Protein AF-A0A557QSI9-F1 (afdb_monomer_lite)

pLDDT: mean 81.04, std 20.56, range [24.12, 96.81]

Structure (mmCIF, N/CA/C/O backbone):
data_AF-A0A557QSI9-F1
#
_entry.id   AF-A0A557QSI9-F1
#
loop_
_atom_site.group_PDB
_atom_site.id
_atom_site.type_symbol
_atom_site.label_atom_id
_atom_site.label_alt_id
_atom_site.label_comp_id
_atom_site.label_asym_id
_atom_site.label_entity_id
_atom_site.label_seq_id
_atom_site.pdbx_PDB_ins_code
_atom_site.Cartn_x
_atom_site.Cartn_y
_atom_site.Cartn_z
_atom_site.occupancy
_atom_site.B_iso_or_equiv
_atom_site.auth_seq_id
_atom_site.auth_comp_id
_atom_site.auth_asym_id
_atom_site.auth_atom_id
_atom_site.pdbx_PDB_model_num
ATOM 1 N N . MET A 1 1 ? -3.338 46.084 11.177 1.00 36.44 1 MET A N 1
ATOM 2 C CA . MET A 1 1 ? -3.168 46.085 9.707 1.00 36.44 1 MET A CA 1
ATOM 3 C C . MET A 1 1 ? -3.518 44.687 9.227 1.00 36.44 1 MET A C 1
ATOM 5 O O . MET A 1 1 ? -2.766 43.772 9.514 1.00 36.44 1 MET A O 1
ATOM 9 N N . GLN A 1 2 ? -4.805 44.460 8.944 1.00 30.22 2 GLN A N 1
ATOM 10 C CA . GLN A 1 2 ? -5.404 44.466 7.590 1.00 30.22 2 GLN A CA 1
ATOM 11 C C . GLN A 1 2 ? -4.992 43.208 6.806 1.00 30.22 2 GLN A C 1
ATOM 13 O O . GLN A 1 2 ? -3.865 43.128 6.341 1.00 30.22 2 GLN A O 1
ATOM 18 N N . THR A 1 3 ? -5.745 42.108 6.922 1.00 26.72 3 THR A N 1
ATOM 19 C CA . THR A 1 3 ? -6.933 41.727 6.116 1.00 26.72 3 THR A CA 1
ATOM 20 C C . THR A 1 3 ? -6.593 41.476 4.649 1.00 26.72 3 THR A C 1
ATOM 22 O O . THR A 1 3 ? -6.481 42.445 3.913 1.00 26.72 3 THR A O 1
ATOM 25 N N . ILE A 1 4 ? -6.559 40.202 4.231 1.00 31.47 4 ILE A N 1
ATOM 26 C CA . ILE A 1 4 ? -7.228 39.717 3.008 1.00 31.47 4 ILE A CA 1
ATOM 27 C C . ILE A 1 4 ? -7.791 38.319 3.313 1.00 31.47 4 ILE A C 1
ATOM 29 O O . ILE A 1 4 ? -7.055 37.380 3.604 1.00 31.47 4 ILE A O 1
ATOM 33 N N . HIS A 1 5 ? -9.120 38.243 3.301 1.00 26.80 5 HIS A N 1
ATOM 34 C CA . HIS A 1 5 ? -9.944 37.040 3.321 1.00 26.80 5 HIS A CA 1
ATOM 35 C C . HIS A 1 5 ? -10.156 36.517 1.889 1.00 26.80 5 HIS A C 1
ATOM 37 O O . HIS A 1 5 ? -10.132 37.300 0.945 1.00 26.80 5 HIS A O 1
ATOM 43 N N . SER A 1 6 ? -10.482 35.219 1.807 1.00 26.00 6 SER A N 1
ATOM 44 C CA . SER A 1 6 ? -11.451 34.591 0.888 1.00 26.00 6 SER A CA 1
ATOM 45 C C . SER A 1 6 ? -11.249 34.717 -0.628 1.00 26.00 6 SER A C 1
ATOM 47 O O . SER A 1 6 ? -11.457 35.782 -1.193 1.00 26.00 6 SER A O 1
ATOM 49 N N . HIS A 1 7 ? -11.051 33.578 -1.300 1.00 25.89 7 HIS A N 1
ATOM 50 C CA . HIS A 1 7 ? -12.108 32.994 -2.139 1.00 25.89 7 HIS A CA 1
ATOM 51 C C . HIS A 1 7 ? -11.836 31.505 -2.419 1.00 25.89 7 HIS A C 1
ATOM 53 O O . HIS A 1 7 ? -10.771 31.124 -2.898 1.00 25.89 7 HIS A O 1
ATOM 59 N N . LEU A 1 8 ? -12.826 30.697 -2.043 1.00 24.12 8 LEU A N 1
ATOM 60 C CA . LEU A 1 8 ? -13.073 29.313 -2.433 1.00 24.12 8 LEU A CA 1
ATOM 61 C C . LEU A 1 8 ? -13.586 29.242 -3.885 1.00 24.12 8 LEU A C 1
ATOM 63 O O . LEU A 1 8 ? -14.032 30.249 -4.433 1.00 24.12 8 LEU A O 1
ATOM 67 N N . ASP A 1 9 ? -13.613 28.011 -4.396 1.00 28.69 9 ASP A N 1
ATOM 68 C CA . ASP A 1 9 ? -14.510 27.492 -5.437 1.00 28.69 9 ASP A CA 1
ATOM 69 C C . ASP A 1 9 ? -14.268 27.876 -6.899 1.00 28.69 9 ASP A C 1
ATOM 71 O O . ASP A 1 9 ? -14.715 28.907 -7.388 1.00 28.69 9 ASP A O 1
ATOM 75 N N . ALA A 1 10 ? -13.664 26.937 -7.633 1.00 26.92 10 ALA A N 1
ATOM 76 C CA . ALA A 1 10 ? -14.260 26.335 -8.832 1.00 26.92 10 ALA A CA 1
ATOM 77 C C . ALA A 1 10 ? -13.244 25.378 -9.465 1.00 26.92 10 ALA A C 1
ATOM 79 O O . ALA A 1 10 ? -12.251 25.846 -10.016 1.00 26.92 10 ALA A O 1
ATOM 80 N N . SER A 1 11 ? -13.488 24.062 -9.385 1.00 28.88 11 SER A N 1
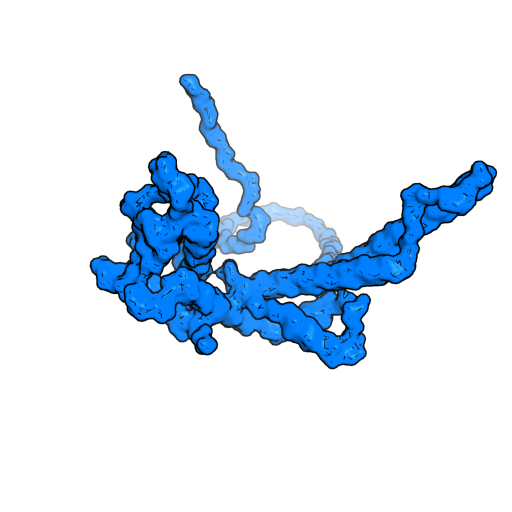ATOM 81 C CA . SER A 1 11 ? -13.176 23.040 -10.416 1.00 28.88 11 SER A CA 1
ATOM 82 C C . SER A 1 11 ? -13.125 21.634 -9.802 1.00 28.88 11 SER A C 1
ATOM 84 O O . SER A 1 11 ? -12.074 21.005 -9.783 1.00 28.88 11 SER A O 1
ATOM 86 N N . PHE A 1 12 ? -14.242 21.124 -9.275 1.00 28.33 12 PHE A N 1
ATOM 87 C CA . PHE A 1 12 ? -14.359 19.685 -8.969 1.00 28.33 12 PHE A CA 1
ATOM 88 C C . PHE A 1 12 ? -15.802 19.150 -9.063 1.00 28.33 12 PHE A C 1
ATOM 90 O O . PHE A 1 12 ? -16.142 18.132 -8.475 1.00 28.33 12 PHE A O 1
ATOM 97 N N . ALA A 1 13 ? -16.657 19.832 -9.836 1.00 29.73 13 ALA A N 1
ATOM 98 C CA . ALA A 1 13 ? -18.067 19.488 -10.046 1.00 29.73 13 ALA A CA 1
ATOM 99 C C . ALA A 1 13 ? -18.390 19.270 -11.538 1.00 29.73 13 ALA A C 1
ATOM 101 O O . ALA A 1 13 ? -19.388 19.769 -12.046 1.00 29.73 13 ALA A O 1
ATOM 102 N N . ALA A 1 14 ? -17.515 18.564 -12.263 1.00 32.38 14 ALA A N 1
ATOM 103 C CA . ALA A 1 14 ? -17.668 18.342 -13.705 1.00 32.38 14 ALA A CA 1
ATOM 104 C C . ALA A 1 14 ? -17.547 16.872 -14.147 1.00 32.38 14 ALA A C 1
ATOM 106 O O . ALA A 1 14 ? -17.305 16.632 -15.325 1.00 32.38 14 ALA A O 1
ATOM 107 N N . LEU A 1 15 ? -17.700 15.883 -13.254 1.00 28.98 15 LEU A N 1
ATOM 108 C CA . LEU A 1 15 ? -17.442 14.484 -13.641 1.00 28.98 15 LEU A CA 1
ATOM 109 C C . LEU A 1 15 ? -18.495 13.432 -13.288 1.00 28.98 15 LEU A C 1
ATOM 111 O O . LEU A 1 15 ? -18.388 12.336 -13.820 1.00 28.98 15 LEU A O 1
ATOM 115 N N . PHE A 1 16 ? -19.554 13.732 -12.529 1.00 29.72 16 PHE A N 1
ATOM 116 C CA . PHE A 1 16 ? -20.619 12.743 -12.296 1.00 29.72 16 PHE A CA 1
ATOM 117 C C . PHE A 1 16 ? -21.998 13.400 -12.267 1.00 29.72 16 PHE A C 1
ATOM 119 O O . PHE A 1 16 ? -22.483 13.846 -11.231 1.00 29.72 16 PHE A O 1
ATOM 126 N N . GLY A 1 17 ? -22.615 13.484 -13.446 1.00 28.52 17 GLY A N 1
ATOM 127 C CA . GLY A 1 17 ? -24.017 13.847 -13.598 1.00 28.52 17 GLY A CA 1
ATOM 128 C C . GLY A 1 17 ? -24.912 12.630 -13.388 1.00 28.52 17 GLY A C 1
ATOM 129 O O . GLY A 1 17 ? -24.881 11.697 -14.187 1.00 28.52 1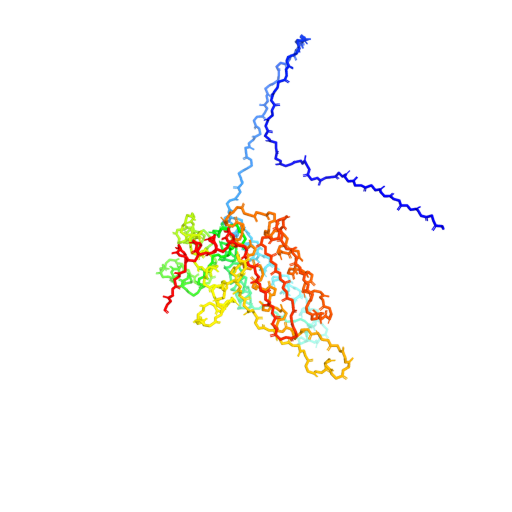7 GLY A O 1
ATOM 130 N N . VAL A 1 18 ? -25.743 12.674 -12.349 1.00 28.66 18 VAL A N 1
ATOM 131 C CA . VAL A 1 18 ? -26.990 11.904 -12.269 1.00 28.66 18 VAL A CA 1
ATOM 132 C C . VAL A 1 18 ? -28.124 12.880 -11.950 1.00 28.66 18 VAL A C 1
ATOM 134 O O . VAL A 1 18 ? -27.953 13.837 -11.200 1.00 28.66 18 VAL A O 1
ATOM 137 N N . GLN A 1 19 ? -29.235 12.662 -12.646 1.00 29.80 19 GLN A N 1
ATOM 138 C CA . GLN A 1 19 ? -30.378 13.545 -12.864 1.00 29.80 19 GLN A CA 1
ATOM 139 C C . GLN A 1 19 ? -31.231 13.818 -11.621 1.00 29.80 19 GLN A C 1
ATOM 141 O O . GLN A 1 19 ? -31.516 12.898 -10.863 1.00 29.80 19 GLN A O 1
ATOM 146 N N . GLU A 1 20 ? -31.837 15.008 -11.584 1.00 27.77 20 GLU A N 1
ATOM 147 C CA . GLU A 1 20 ? -33.222 15.183 -11.130 1.00 27.77 20 GLU A CA 1
ATOM 148 C C . GLU A 1 20 ? -33.985 16.105 -12.109 1.00 27.77 20 GLU A C 1
ATOM 150 O O . GLU A 1 20 ? -33.576 17.228 -12.393 1.00 27.77 20 GLU A O 1
ATOM 155 N N . THR A 1 21 ? -35.096 15.610 -12.663 1.00 32.44 21 THR A N 1
ATOM 156 C CA . THR A 1 21 ? -36.226 16.404 -13.212 1.00 32.44 21 THR A CA 1
ATOM 157 C C . THR A 1 21 ? -37.139 16.852 -12.057 1.00 32.44 21 THR A C 1
ATOM 159 O O . THR A 1 21 ? -37.139 16.117 -11.068 1.00 32.44 21 THR A O 1
ATOM 162 N N . PRO A 1 22 ? -37.991 17.913 -12.129 1.00 37.91 22 PRO A N 1
ATOM 163 C CA . PRO A 1 22 ? -38.787 18.402 -13.282 1.00 37.91 22 PRO A CA 1
ATOM 164 C C . PRO A 1 22 ? -38.796 19.957 -13.433 1.00 37.91 22 PRO A C 1
ATOM 166 O O . PRO A 1 22 ? -38.318 20.682 -12.571 1.00 37.91 22 PRO A O 1
ATOM 169 N N . THR A 1 23 ? -39.279 20.602 -14.504 1.00 29.39 23 THR A N 1
ATOM 170 C CA . THR A 1 23 ? -40.699 20.873 -14.833 1.00 29.39 23 THR A CA 1
ATOM 171 C C . THR A 1 23 ? -40.771 21.658 -16.162 1.00 29.39 23 THR A C 1
ATOM 173 O O . THR A 1 23 ? -39.854 22.402 -16.497 1.00 29.39 23 THR A O 1
ATOM 176 N N . ALA A 1 24 ? -41.867 21.480 -16.902 1.00 31.91 24 ALA A N 1
ATOM 177 C CA . ALA A 1 24 ? -42.162 21.991 -18.243 1.00 31.91 24 ALA A CA 1
ATOM 178 C C . ALA A 1 24 ? -42.304 23.521 -18.384 1.00 31.91 24 ALA A C 1
ATOM 180 O O . ALA A 1 24 ? -42.878 24.132 -17.489 1.00 31.91 24 ALA A O 1
ATOM 181 N N . VAL A 1 25 ? -41.942 24.068 -19.563 1.00 32.59 25 VAL A N 1
ATOM 182 C CA . VAL A 1 25 ? -42.720 25.073 -20.335 1.00 32.59 25 VAL A CA 1
ATOM 183 C C . VAL A 1 25 ? -42.379 24.966 -21.840 1.00 32.59 25 VAL A C 1
ATOM 185 O O . VAL A 1 25 ? -41.212 24.864 -22.209 1.00 32.59 25 VAL A O 1
ATOM 188 N N . ASP A 1 26 ? -43.417 24.992 -22.681 1.00 31.33 26 ASP A N 1
ATOM 189 C CA . ASP A 1 26 ? -43.425 25.046 -24.154 1.00 31.33 26 ASP A CA 1
ATOM 190 C C . ASP A 1 26 ? -42.679 26.245 -24.779 1.00 31.33 26 ASP A C 1
ATOM 192 O O . ASP A 1 26 ? -42.749 27.352 -24.247 1.00 31.33 26 ASP A O 1
ATOM 196 N N . ALA A 1 27 ? -42.098 26.058 -25.980 1.00 31.33 27 ALA A N 1
ATOM 197 C CA . ALA A 1 27 ? -42.507 26.752 -27.223 1.00 31.33 27 ALA A CA 1
ATOM 198 C C . ALA A 1 27 ? -41.510 26.561 -28.400 1.00 31.33 27 ALA A C 1
ATOM 200 O O . ALA A 1 27 ? -40.364 26.988 -28.341 1.00 31.33 27 ALA A O 1
ATOM 201 N N . TYR A 1 28 ? -42.015 25.952 -29.483 1.00 30.88 28 TYR A N 1
ATOM 202 C CA . TYR A 1 28 ? -41.795 26.212 -30.922 1.00 30.88 28 TYR A CA 1
ATOM 203 C C . TYR A 1 28 ? -40.478 26.855 -31.435 1.00 30.88 28 TYR A C 1
ATOM 205 O O . TYR A 1 28 ? -40.247 28.037 -31.207 1.00 30.88 28 TYR A O 1
ATOM 213 N N . LEU A 1 29 ? -39.757 26.155 -32.336 1.00 32.59 29 LEU A N 1
ATOM 214 C CA . LEU A 1 29 ? -39.640 26.477 -33.784 1.00 32.59 29 LEU A CA 1
ATOM 215 C C . LEU A 1 29 ? -38.588 25.608 -34.526 1.00 32.59 29 LEU A C 1
ATOM 217 O O . LEU A 1 29 ? -37.398 25.642 -34.243 1.00 32.59 29 LEU A O 1
ATOM 221 N N . VAL A 1 30 ? -39.102 24.857 -35.502 1.00 39.03 30 VAL A N 1
ATOM 222 C CA . VAL A 1 30 ? -38.562 24.362 -36.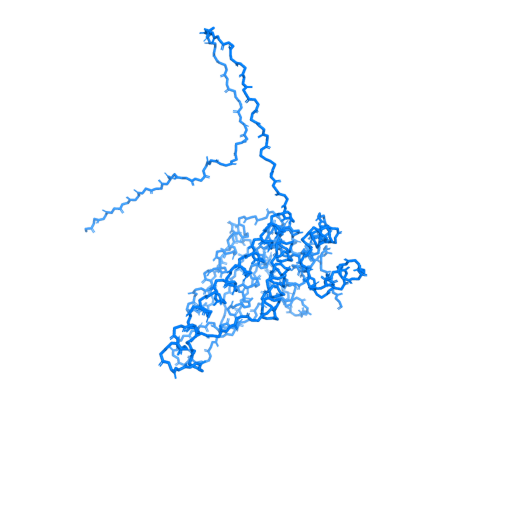789 1.00 39.03 30 VAL A CA 1
ATOM 223 C C . VAL A 1 30 ? -37.208 24.941 -37.271 1.00 39.03 30 VAL A C 1
ATOM 225 O O . VAL A 1 30 ? -37.121 26.146 -37.486 1.00 39.03 30 VAL A O 1
ATOM 228 N N . HIS A 1 31 ? -36.207 24.087 -37.556 1.00 33.09 31 HIS A N 1
ATOM 229 C CA . HIS A 1 31 ? -35.674 23.803 -38.912 1.00 33.09 31 HIS A CA 1
ATOM 230 C C . HIS A 1 31 ? -34.354 22.997 -38.923 1.00 33.09 31 HIS A C 1
ATOM 232 O O . HIS A 1 31 ? -33.464 23.208 -38.106 1.00 33.09 31 HIS A O 1
ATOM 238 N N . ASP A 1 32 ? -34.266 22.161 -39.961 1.00 33.94 32 ASP A N 1
ATOM 239 C CA . ASP A 1 32 ? -33.094 21.591 -40.641 1.00 33.94 32 ASP A CA 1
ATOM 240 C C . ASP A 1 32 ? -32.405 20.332 -40.087 1.00 33.94 32 ASP A C 1
ATOM 242 O O . ASP A 1 32 ? -31.446 20.362 -39.315 1.00 33.94 32 ASP A O 1
ATOM 246 N N . ASP A 1 33 ? -32.859 19.207 -40.655 1.00 42.94 33 ASP A N 1
ATOM 247 C CA . ASP A 1 33 ? -32.136 17.949 -40.820 1.00 42.94 33 ASP A CA 1
ATOM 248 C C . ASP A 1 33 ? -30.721 18.175 -41.379 1.00 42.94 33 ASP A C 1
ATOM 250 O O . ASP A 1 33 ? -30.523 18.520 -42.549 1.00 42.94 33 ASP A O 1
ATOM 254 N N . LYS A 1 34 ? -29.716 17.856 -40.563 1.00 40.31 34 LYS A N 1
ATOM 255 C CA . LYS A 1 34 ? -28.422 17.371 -41.047 1.00 40.31 34 LYS A CA 1
ATOM 256 C C . LYS A 1 34 ? -28.140 16.022 -40.392 1.00 40.31 34 LYS A C 1
ATOM 258 O O . LYS A 1 34 ? -28.295 15.911 -39.175 1.00 40.31 34 LYS A O 1
ATOM 263 N N . PRO A 1 35 ? -27.716 15.002 -41.156 1.00 39.38 35 PRO A N 1
ATOM 264 C CA . PRO A 1 35 ? -27.343 13.727 -40.572 1.00 39.38 35 PRO A CA 1
ATOM 265 C C . PRO A 1 35 ? -26.102 13.936 -39.704 1.00 39.38 35 PRO A C 1
ATOM 267 O O . PRO A 1 35 ? -25.074 14.429 -40.167 1.00 39.38 35 PRO A O 1
ATOM 270 N N . ILE A 1 36 ? -26.236 13.589 -38.427 1.00 40.12 36 ILE A N 1
ATOM 271 C CA . ILE A 1 36 ? -25.142 13.535 -37.465 1.00 40.12 36 ILE A CA 1
ATOM 272 C C . ILE A 1 36 ? -24.188 12.442 -37.950 1.00 40.12 36 ILE A C 1
ATOM 274 O O . ILE A 1 36 ? -24.556 11.268 -37.996 1.00 40.12 36 ILE A O 1
ATOM 278 N N . GLU A 1 37 ? -22.974 12.836 -38.339 1.00 39.91 37 GLU A N 1
ATOM 279 C CA . GLU A 1 37 ? -21.861 11.911 -38.521 1.00 39.91 37 GLU A CA 1
ATOM 280 C C . GLU A 1 37 ? -21.684 11.129 -37.218 1.00 39.91 37 GLU A C 1
ATOM 282 O O . GLU A 1 37 ? -21.383 11.684 -36.160 1.00 39.91 37 GLU A O 1
ATOM 287 N N . THR A 1 38 ? -21.920 9.823 -37.294 1.00 41.00 38 THR A N 1
ATOM 288 C CA . THR A 1 38 ? -21.592 8.871 -36.241 1.00 41.00 38 THR A CA 1
ATOM 289 C C . THR A 1 38 ? -20.099 8.960 -35.956 1.00 41.00 38 THR A C 1
ATOM 291 O O . THR A 1 38 ? -19.281 8.430 -36.707 1.00 41.00 38 THR A O 1
ATOM 294 N N . VAL A 1 39 ? -19.752 9.643 -34.866 1.00 41.84 39 VAL A N 1
ATOM 295 C CA . VAL A 1 39 ? -18.435 9.574 -34.241 1.00 41.84 39 VAL A CA 1
ATOM 296 C C . VAL A 1 39 ? -18.210 8.115 -33.857 1.00 41.84 39 VAL A C 1
ATOM 298 O O . VAL A 1 39 ? -18.889 7.584 -32.978 1.00 41.84 39 VAL A O 1
ATOM 301 N N . SER A 1 40 ? -17.297 7.447 -34.562 1.00 40.03 40 SER A N 1
ATOM 302 C CA . SER A 1 40 ? -16.827 6.111 -34.204 1.00 40.03 40 SER A CA 1
ATOM 303 C C . SER A 1 40 ? -16.402 6.107 -32.732 1.00 40.03 40 SER A C 1
ATOM 305 O O . SER A 1 40 ? -15.637 6.992 -32.339 1.00 40.03 40 SER A O 1
ATOM 307 N N . PRO A 1 41 ? -16.856 5.147 -31.907 1.00 44.00 41 PRO A N 1
ATOM 308 C CA . PRO A 1 41 ? -16.405 5.061 -30.529 1.00 44.00 41 PRO A CA 1
ATOM 309 C C . PRO A 1 41 ? -14.894 4.835 -30.549 1.00 44.00 41 PRO A C 1
ATOM 311 O O . PRO A 1 41 ? -14.406 3.873 -31.146 1.00 44.00 41 PRO A O 1
ATOM 314 N N . SER A 1 42 ? -14.142 5.746 -29.932 1.00 47.09 42 SER A N 1
ATOM 315 C CA . SER A 1 42 ? -12.739 5.506 -29.619 1.00 47.09 42 SER A CA 1
ATOM 316 C C . SER A 1 42 ? -12.687 4.234 -28.781 1.00 47.09 42 SER A C 1
ATOM 318 O O . SER A 1 42 ? -13.167 4.230 -27.649 1.00 47.09 42 SER A O 1
ATOM 320 N N . VAL A 1 43 ? -12.186 3.140 -29.355 1.00 62.19 43 VAL A N 1
ATOM 321 C CA . VAL A 1 43 ? -12.034 1.872 -28.641 1.00 62.19 43 VAL A CA 1
ATOM 322 C C . VAL A 1 43 ? -11.086 2.135 -27.476 1.00 62.19 43 VAL A C 1
ATOM 324 O O . VAL A 1 43 ? -9.892 2.360 -27.680 1.00 62.19 43 VAL A O 1
ATOM 327 N N . GLU A 1 44 ? -11.620 2.184 -26.258 1.00 76.81 44 GLU A N 1
ATOM 328 C CA . GLU A 1 44 ? -10.790 2.294 -25.069 1.00 76.81 44 GLU A CA 1
ATOM 329 C C . GLU A 1 44 ? -9.952 1.022 -24.960 1.00 76.81 44 GLU A C 1
ATOM 331 O O . GLU A 1 44 ? -10.481 -0.077 -24.803 1.00 76.81 44 GLU A O 1
ATOM 336 N N . LEU A 1 45 ? -8.631 1.170 -25.077 1.00 82.75 45 LEU A N 1
ATOM 337 C CA . LEU A 1 45 ? -7.706 0.053 -24.913 1.00 82.75 45 LEU A CA 1
ATOM 338 C C . LEU A 1 45 ? -7.859 -0.546 -23.513 1.00 82.75 45 LEU A C 1
ATOM 340 O O . LEU A 1 45 ? -7.888 0.205 -22.526 1.00 82.75 45 LEU A O 1
ATOM 344 N N . THR A 1 46 ? -7.878 -1.877 -23.436 1.00 90.94 46 THR A N 1
ATOM 345 C CA . THR A 1 46 ? -7.843 -2.619 -22.167 1.00 90.94 46 THR A CA 1
ATOM 346 C C . THR A 1 46 ? -6.531 -2.357 -21.421 1.00 90.94 46 THR A C 1
ATOM 348 O O . THR A 1 46 ? -5.551 -1.878 -21.999 1.00 90.94 46 THR A O 1
ATOM 351 N N . VAL A 1 47 ? -6.486 -2.661 -20.118 1.00 90.19 47 VAL A N 1
ATOM 352 C CA . VAL A 1 47 ? -5.262 -2.510 -19.306 1.00 90.19 47 VAL A CA 1
ATOM 353 C C . VAL A 1 47 ? -4.099 -3.273 -19.940 1.00 90.19 47 VAL A C 1
ATOM 355 O O . VAL A 1 47 ? -3.038 -2.692 -20.168 1.00 90.19 47 VAL A O 1
ATOM 358 N N . ALA A 1 48 ? -4.324 -4.535 -20.303 1.00 90.94 48 ALA A N 1
ATOM 359 C CA . ALA A 1 48 ? -3.314 -5.373 -20.929 1.00 90.94 48 ALA A CA 1
ATOM 360 C C . ALA A 1 48 ? -2.816 -4.798 -22.268 1.00 90.94 48 ALA A C 1
ATOM 362 O O . ALA A 1 48 ? -1.611 -4.649 -22.454 1.00 90.94 48 ALA A O 1
ATOM 363 N N . GLN A 1 49 ? -3.716 -4.319 -23.135 1.00 92.56 49 GLN A N 1
ATOM 364 C CA . GLN A 1 49 ? -3.342 -3.676 -24.403 1.00 92.56 49 GLN A CA 1
ATOM 365 C C . GLN A 1 49 ? -2.504 -2.403 -24.212 1.00 92.56 49 GLN A C 1
ATOM 367 O O . GLN A 1 49 ? -1.598 -2.122 -25.000 1.00 92.56 49 GLN A O 1
ATOM 372 N N . ARG A 1 50 ? -2.785 -1.614 -23.167 1.00 93.38 50 ARG A N 1
ATOM 373 C CA . ARG A 1 50 ? -1.988 -0.420 -22.836 1.00 93.38 50 ARG A CA 1
ATOM 374 C C . ARG A 1 50 ? -0.578 -0.803 -22.393 1.00 93.38 50 ARG A C 1
ATOM 376 O O . ARG A 1 50 ? 0.378 -0.171 -22.838 1.00 93.38 50 ARG A O 1
ATOM 383 N N . PHE A 1 51 ? -0.451 -1.827 -21.550 1.00 94.06 51 PHE A N 1
ATOM 384 C CA . PHE A 1 51 ? 0.841 -2.334 -21.087 1.00 94.06 51 PHE A CA 1
ATOM 385 C C . PHE A 1 51 ? 1.647 -2.979 -22.216 1.00 94.06 51 PHE A C 1
ATOM 387 O O . PHE A 1 51 ? 2.836 -2.703 -22.337 1.00 94.06 51 PHE A O 1
ATOM 394 N N . GLU A 1 52 ? 0.998 -3.746 -23.089 1.00 93.19 52 GLU A N 1
ATOM 395 C CA . GLU A 1 52 ? 1.617 -4.337 -24.277 1.00 93.19 52 GLU A CA 1
ATOM 396 C C . GLU A 1 52 ? 2.144 -3.247 -25.223 1.00 93.19 52 GLU A C 1
ATOM 398 O O . GLU A 1 52 ? 3.302 -3.267 -25.637 1.00 93.19 52 GLU A O 1
ATOM 403 N N . SER A 1 53 ? 1.339 -2.211 -25.489 1.00 93.38 53 SER A N 1
ATOM 404 C CA . SER A 1 53 ? 1.776 -1.066 -26.297 1.00 93.38 53 SER A CA 1
ATOM 405 C C . SER A 1 53 ? 2.949 -0.314 -25.659 1.00 93.38 53 SER A C 1
ATOM 407 O O . SER A 1 53 ? 3.863 0.122 -26.364 1.00 93.38 53 SER A O 1
ATOM 409 N N . LEU A 1 54 ? 2.942 -0.145 -24.334 1.00 94.44 54 LEU A N 1
ATOM 410 C CA . LEU A 1 54 ? 4.018 0.532 -23.613 1.00 94.44 54 LEU A CA 1
ATOM 411 C C . LEU A 1 54 ? 5.318 -0.284 -23.631 1.00 94.44 54 LEU A C 1
ATOM 413 O O . LEU A 1 54 ? 6.385 0.286 -23.855 1.00 94.44 54 LEU A O 1
ATOM 417 N N . TRP A 1 55 ? 5.222 -1.602 -23.455 1.00 94.06 55 TRP A N 1
ATOM 418 C CA . TRP A 1 55 ? 6.330 -2.542 -23.600 1.00 94.06 55 TRP A CA 1
ATOM 419 C C . TRP A 1 55 ? 6.962 -2.448 -24.993 1.00 94.06 55 TRP A C 1
ATOM 421 O O . TRP A 1 55 ? 8.156 -2.172 -25.101 1.00 94.06 55 TRP A O 1
ATOM 431 N N . GLN A 1 56 ? 6.157 -2.548 -26.055 1.00 94.69 56 GLN A N 1
ATOM 432 C CA . GLN A 1 56 ? 6.633 -2.465 -27.442 1.00 94.69 56 GLN A CA 1
ATOM 433 C C . GLN A 1 56 ? 7.325 -1.131 -27.748 1.00 94.69 56 GLN A C 1
ATOM 435 O O . GLN A 1 56 ? 8.396 -1.110 -28.358 1.00 94.69 56 GLN A O 1
ATOM 440 N N . LYS A 1 57 ? 6.756 -0.010 -27.284 1.00 95.69 57 LYS A N 1
ATOM 441 C CA . LYS A 1 57 ? 7.385 1.317 -27.405 1.00 95.69 57 LYS A CA 1
ATOM 442 C C . LYS A 1 57 ? 8.713 1.392 -26.655 1.00 95.69 57 LYS A C 1
ATOM 444 O O . LYS A 1 57 ? 9.657 1.993 -27.158 1.00 95.69 57 LYS A O 1
ATOM 449 N N . GLY A 1 58 ? 8.792 0.787 -25.471 1.00 95.31 58 GLY A N 1
ATOM 450 C CA . GLY A 1 58 ? 10.024 0.721 -24.691 1.00 95.31 58 GLY A CA 1
ATOM 451 C C . GLY A 1 58 ? 11.111 -0.106 -25.380 1.00 95.31 58 GLY A C 1
ATOM 452 O O . GLY A 1 58 ? 12.245 0.356 -25.472 1.00 95.31 58 GLY A O 1
ATOM 453 N N . CYS A 1 59 ? 10.769 -1.271 -25.940 1.00 95.00 59 CYS A N 1
ATOM 454 C CA . CYS A 1 59 ? 11.704 -2.074 -26.735 1.00 95.00 59 CYS A CA 1
ATOM 455 C C . CYS A 1 59 ? 12.241 -1.300 -27.940 1.00 95.00 59 CYS A C 1
ATOM 457 O O . CYS A 1 59 ? 13.451 -1.283 -28.155 1.00 95.00 59 CYS A O 1
ATOM 459 N N . LEU A 1 60 ? 11.357 -0.617 -28.678 1.00 96.62 60 LEU A N 1
ATOM 460 C CA . LEU A 1 60 ? 11.754 0.210 -29.815 1.00 96.62 60 LEU A CA 1
ATOM 461 C C . LEU A 1 60 ? 12.713 1.328 -29.386 1.00 96.62 60 LEU A C 1
ATOM 463 O O . LEU A 1 60 ? 13.746 1.517 -30.016 1.00 96.62 60 LEU A O 1
ATOM 467 N N . ALA A 1 61 ? 12.419 2.021 -28.282 1.00 96.75 61 ALA A N 1
ATOM 468 C CA . ALA A 1 61 ? 13.281 3.083 -27.768 1.00 96.75 61 ALA A CA 1
ATOM 469 C C . ALA A 1 61 ? 14.673 2.570 -27.352 1.00 96.75 61 ALA A C 1
ATOM 471 O O . ALA A 1 61 ? 15.671 3.255 -27.581 1.00 96.75 61 ALA A O 1
ATOM 472 N N . ILE A 1 62 ? 14.757 1.368 -26.768 1.00 95.81 62 ILE A N 1
ATOM 473 C CA . ILE A 1 62 ? 16.033 0.714 -26.429 1.00 95.81 62 ILE A CA 1
ATOM 474 C C . ILE A 1 62 ? 16.834 0.420 -27.705 1.00 95.81 62 ILE A C 1
ATOM 476 O O . ILE A 1 62 ? 18.020 0.752 -27.780 1.00 95.81 62 ILE A O 1
ATOM 480 N N . ASP A 1 63 ? 16.187 -0.156 -28.720 1.00 95.62 63 ASP A N 1
ATOM 481 C CA . ASP A 1 63 ? 16.831 -0.497 -29.991 1.00 95.62 63 ASP A CA 1
ATOM 482 C C . ASP A 1 63 ? 17.304 0.759 -30.748 1.00 95.62 63 ASP A C 1
ATOM 484 O O . ASP A 1 63 ? 18.439 0.811 -31.228 1.00 95.62 63 ASP A O 1
ATOM 488 N N . GLU A 1 64 ? 16.481 1.809 -30.797 1.00 96.19 64 GLU A N 1
ATOM 489 C CA . GLU A 1 64 ? 16.821 3.093 -31.421 1.00 96.19 64 GLU A CA 1
ATOM 490 C C . GLU A 1 64 ? 17.979 3.798 -30.701 1.00 96.19 64 GLU A C 1
ATOM 492 O O . GLU A 1 64 ? 18.902 4.298 -31.350 1.00 96.19 64 GLU A O 1
ATOM 497 N N . ALA A 1 65 ? 17.987 3.799 -29.364 1.00 94.12 65 ALA A N 1
ATOM 498 C CA . ALA A 1 65 ? 19.074 4.382 -28.581 1.00 94.12 65 ALA A CA 1
ATOM 499 C C . ALA A 1 65 ? 20.402 3.639 -28.801 1.00 94.12 65 ALA A C 1
ATOM 501 O O . ALA A 1 65 ? 21.458 4.268 -28.946 1.00 94.12 65 ALA A O 1
ATOM 502 N N . ALA A 1 66 ? 20.361 2.306 -28.871 1.00 94.81 66 ALA A N 1
ATOM 503 C CA . ALA A 1 66 ? 21.531 1.490 -29.171 1.00 94.81 66 ALA A CA 1
ATOM 504 C C . ALA A 1 66 ? 22.049 1.735 -30.596 1.00 94.81 66 ALA A C 1
ATOM 506 O O . ALA A 1 66 ? 23.257 1.900 -30.791 1.00 94.81 66 ALA A O 1
ATOM 507 N N . ALA A 1 67 ? 21.149 1.823 -31.580 1.00 94.44 67 ALA A N 1
ATOM 508 C CA . ALA A 1 67 ? 21.492 2.137 -32.963 1.00 94.44 67 ALA A CA 1
ATOM 509 C C . ALA A 1 67 ? 22.144 3.522 -33.086 1.00 94.44 67 ALA A C 1
ATOM 511 O O . ALA A 1 67 ? 23.227 3.634 -33.662 1.00 94.44 67 ALA A O 1
ATOM 512 N N . ALA A 1 68 ? 21.556 4.555 -32.475 1.00 93.94 68 ALA A N 1
ATOM 513 C CA . ALA A 1 68 ? 22.098 5.913 -32.480 1.00 93.94 68 ALA A CA 1
ATOM 514 C C . ALA A 1 68 ? 23.491 5.979 -31.832 1.00 93.94 68 ALA A C 1
ATOM 516 O O . ALA A 1 68 ? 24.415 6.599 -32.367 1.00 93.94 68 ALA A O 1
ATOM 517 N N . ARG A 1 69 ? 23.685 5.285 -30.703 1.00 93.06 69 ARG A N 1
ATOM 518 C CA . ARG A 1 69 ? 24.989 5.218 -30.034 1.00 93.06 69 ARG A CA 1
ATOM 519 C C . ARG A 1 69 ? 26.031 4.489 -30.878 1.00 93.06 69 ARG A C 1
ATOM 521 O O . ARG A 1 69 ? 27.165 4.952 -30.977 1.00 93.06 69 ARG A O 1
ATOM 528 N N . ASN A 1 70 ? 25.664 3.379 -31.511 1.00 93.69 70 ASN A N 1
ATOM 529 C CA . ASN A 1 70 ? 26.568 2.636 -32.386 1.00 93.69 70 ASN A CA 1
ATOM 530 C C . ASN A 1 70 ? 26.891 3.401 -33.680 1.00 93.69 70 ASN A C 1
ATOM 532 O O . ASN A 1 70 ? 28.026 3.329 -34.155 1.00 93.69 70 ASN A O 1
ATOM 536 N N . GLN A 1 71 ? 25.954 4.196 -34.202 1.00 93.94 71 GLN A N 1
ATOM 537 C CA . GLN A 1 71 ? 26.212 5.112 -35.311 1.00 93.94 71 GLN A CA 1
ATOM 538 C C . GLN A 1 71 ? 27.243 6.175 -34.916 1.00 93.94 71 GLN A C 1
ATOM 540 O O . GLN A 1 71 ? 28.272 6.287 -35.583 1.00 93.94 71 GLN A O 1
ATOM 545 N N . PHE A 1 72 ? 27.035 6.881 -33.799 1.00 93.56 72 PHE A N 1
ATOM 546 C CA . PHE A 1 72 ? 28.004 7.858 -33.288 1.00 93.56 72 PHE A CA 1
ATOM 547 C C . PHE A 1 72 ? 29.396 7.234 -33.117 1.00 93.56 72 PHE A C 1
ATOM 549 O O . PHE A 1 72 ? 30.404 7.817 -33.509 1.00 93.56 72 PHE A O 1
ATOM 556 N N . ARG A 1 73 ? 29.461 6.003 -32.595 1.00 92.31 73 ARG A N 1
ATOM 557 C CA . ARG A 1 73 ? 30.715 5.248 -32.455 1.00 92.31 73 ARG A CA 1
ATOM 558 C C . ARG A 1 73 ? 31.403 4.967 -33.786 1.00 92.31 73 ARG A C 1
ATOM 560 O O . ARG A 1 73 ? 32.630 4.975 -33.838 1.00 92.31 73 ARG A O 1
ATOM 567 N N . SER A 1 74 ? 30.643 4.711 -34.847 1.00 91.25 74 SER A N 1
ATOM 568 C CA . SER A 1 74 ? 31.201 4.488 -36.183 1.00 91.25 74 SER A CA 1
ATOM 569 C C . SER A 1 74 ? 31.808 5.765 -36.778 1.00 91.25 74 SER A C 1
ATOM 571 O O . SER A 1 74 ? 32.916 5.719 -37.314 1.00 91.25 74 SER A O 1
ATOM 573 N N . GLU A 1 75 ? 31.138 6.907 -36.601 1.00 94.06 75 GLU A N 1
ATOM 574 C CA . GLU A 1 75 ? 31.612 8.229 -37.034 1.00 94.06 75 GLU A CA 1
ATOM 575 C C . GLU A 1 75 ? 32.855 8.654 -36.236 1.00 94.06 75 GLU A C 1
ATOM 577 O O . GLU A 1 75 ? 33.863 9.080 -36.801 1.00 94.06 75 GLU A O 1
ATOM 582 N N . GLU A 1 76 ? 32.825 8.438 -34.921 1.00 93.19 76 GLU A N 1
ATOM 583 C CA . GLU A 1 76 ? 33.948 8.665 -34.016 1.00 93.19 76 GLU A CA 1
ATOM 584 C C . GLU A 1 76 ? 35.178 7.827 -34.403 1.00 93.19 76 GLU A C 1
ATOM 586 O O . GLU A 1 76 ? 36.297 8.343 -34.483 1.00 93.19 76 GLU A O 1
ATOM 591 N N . ALA A 1 77 ? 34.985 6.532 -34.669 1.00 92.75 77 ALA A N 1
ATOM 592 C CA . ALA A 1 77 ? 36.065 5.638 -35.071 1.00 92.75 77 ALA A CA 1
ATOM 593 C C . ALA A 1 77 ? 36.687 6.052 -36.415 1.00 92.75 77 ALA A C 1
ATOM 595 O O . ALA A 1 77 ? 37.903 5.926 -36.584 1.00 92.75 77 ALA A O 1
ATOM 596 N N . ALA A 1 78 ? 35.884 6.560 -37.357 1.00 93.31 78 ALA A N 1
ATOM 597 C CA . ALA A 1 78 ? 36.382 7.094 -38.621 1.00 93.31 78 ALA A CA 1
ATOM 598 C C . ALA A 1 78 ? 37.265 8.333 -38.394 1.00 93.31 78 ALA A C 1
ATOM 600 O O . ALA A 1 78 ? 38.414 8.345 -38.842 1.00 93.31 78 ALA A O 1
ATOM 601 N N . LEU A 1 79 ? 36.789 9.304 -37.607 1.00 95.06 79 LEU A N 1
ATOM 602 C CA . LEU A 1 79 ? 37.533 10.524 -37.278 1.00 95.06 79 LEU A CA 1
ATOM 603 C C . LEU A 1 79 ? 38.871 10.219 -36.590 1.00 95.06 79 LEU A C 1
ATOM 605 O O . LEU A 1 79 ? 39.925 10.698 -37.008 1.00 95.06 79 LEU A O 1
ATOM 609 N N . PHE A 1 80 ? 38.868 9.394 -35.539 1.00 93.94 80 PHE A N 1
ATOM 610 C CA . PHE A 1 80 ? 40.106 9.089 -34.820 1.00 93.94 80 PHE A CA 1
ATOM 611 C C . PHE A 1 80 ? 41.069 8.220 -35.629 1.00 93.94 80 PHE A C 1
ATOM 613 O O . PHE A 1 80 ? 42.283 8.322 -35.441 1.00 93.94 80 PHE A O 1
ATOM 620 N N . LYS A 1 81 ? 40.570 7.400 -36.559 1.00 94.38 81 LYS A N 1
ATOM 621 C CA . LYS A 1 81 ? 41.419 6.686 -37.517 1.00 94.38 81 LYS A CA 1
ATOM 622 C C . LYS A 1 81 ? 42.129 7.655 -38.466 1.00 94.38 81 LYS A C 1
ATO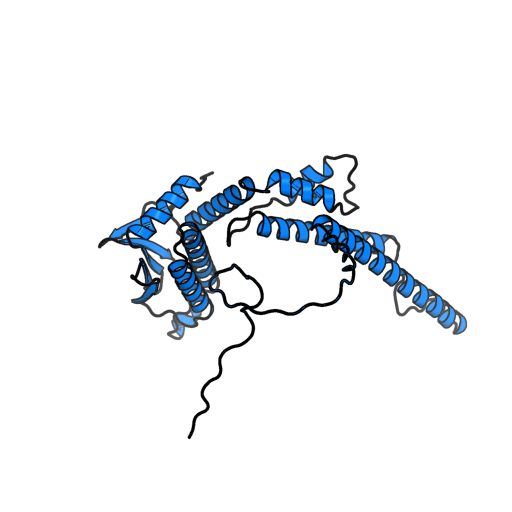M 624 O O . LYS A 1 81 ? 43.325 7.479 -38.688 1.00 94.38 81 LYS A O 1
ATOM 629 N N . GLU A 1 82 ? 41.435 8.671 -38.979 1.00 94.69 82 GLU A N 1
ATOM 630 C CA . GLU A 1 82 ? 42.027 9.721 -39.825 1.00 94.69 82 GLU A CA 1
ATOM 631 C C . GLU A 1 82 ? 43.093 10.534 -39.082 1.00 94.69 82 GLU A C 1
ATOM 633 O O . GLU A 1 82 ? 44.150 10.828 -39.635 1.00 94.69 82 GLU A O 1
ATOM 638 N N . LEU A 1 83 ? 42.862 10.824 -37.800 1.00 95.19 83 LEU A N 1
ATOM 639 C CA . LEU A 1 83 ? 43.797 11.563 -36.947 1.00 95.19 83 LEU A CA 1
ATOM 640 C C . LEU A 1 83 ? 44.959 10.710 -36.396 1.00 95.19 83 LEU A C 1
ATOM 642 O O . LEU A 1 83 ? 45.754 11.205 -35.602 1.00 95.19 83 LEU A O 1
ATOM 646 N N . GLY A 1 84 ? 45.083 9.434 -36.783 1.00 94.38 84 GLY A N 1
ATOM 647 C CA . GLY A 1 84 ? 46.184 8.557 -36.352 1.00 94.38 84 GLY A CA 1
ATOM 648 C C . GLY A 1 84 ? 46.029 7.946 -34.951 1.00 94.38 84 GLY A C 1
ATOM 649 O O . GLY A 1 84 ? 46.979 7.372 -34.417 1.00 94.38 84 GLY A O 1
ATOM 650 N N . HIS A 1 85 ? 44.832 8.003 -34.366 1.00 93.06 85 HIS A N 1
ATOM 651 C CA . HIS A 1 85 ? 44.505 7.493 -33.031 1.00 93.06 85 HIS A CA 1
ATOM 652 C C . HIS A 1 85 ? 43.407 6.403 -33.051 1.00 93.06 85 HIS A C 1
ATOM 654 O O . HIS A 1 85 ? 42.436 6.498 -32.305 1.00 93.06 85 HIS A O 1
ATOM 660 N N . PRO A 1 86 ? 43.542 5.301 -33.817 1.00 87.25 86 PRO A N 1
ATOM 661 C CA . PRO A 1 86 ? 42.451 4.346 -34.082 1.00 87.25 86 PRO A CA 1
ATOM 662 C C . PRO A 1 86 ? 41.939 3.558 -32.860 1.00 87.25 86 PRO A C 1
ATOM 664 O O . PRO A 1 86 ? 40.974 2.810 -32.973 1.00 87.25 86 PRO A O 1
ATOM 667 N N . ARG A 1 87 ? 42.609 3.664 -31.707 1.00 86.31 87 ARG A N 1
ATOM 668 C CA . ARG A 1 87 ? 42.205 3.014 -30.448 1.00 86.31 87 ARG A CA 1
ATOM 669 C C . ARG A 1 87 ? 41.519 3.969 -29.471 1.00 86.31 87 ARG A C 1
ATOM 671 O O . ARG A 1 87 ? 41.100 3.528 -28.406 1.00 86.31 87 ARG A O 1
ATOM 678 N N . TYR A 1 88 ? 41.461 5.261 -29.790 1.00 86.88 88 TYR A N 1
ATOM 679 C CA . TYR A 1 88 ? 40.835 6.253 -28.928 1.00 86.88 88 TYR A CA 1
ATOM 680 C C . TYR A 1 88 ? 39.309 6.209 -29.066 1.00 86.88 88 TYR A C 1
ATOM 682 O O . TYR A 1 88 ? 38.775 5.923 -30.136 1.00 86.88 88 TYR A O 1
ATOM 690 N N . SER A 1 89 ? 38.612 6.423 -27.952 1.00 85.94 89 SER A N 1
ATOM 691 C CA . SER A 1 89 ? 37.180 6.172 -27.819 1.00 85.94 89 SER A CA 1
ATOM 692 C C . SER A 1 89 ? 36.632 6.942 -26.621 1.00 85.94 89 SER A C 1
ATOM 694 O O . SER A 1 89 ? 37.116 6.752 -25.508 1.00 85.94 89 SER A O 1
ATOM 696 N N . VAL A 1 90 ? 35.606 7.763 -26.835 1.00 86.06 90 VAL A N 1
ATOM 697 C CA . VAL A 1 90 ? 34.916 8.542 -25.795 1.00 86.06 90 VAL A CA 1
ATOM 698 C C . VAL A 1 90 ? 33.718 7.775 -25.240 1.00 86.06 90 VAL A C 1
ATOM 700 O O . VAL A 1 90 ? 33.495 7.770 -24.033 1.00 86.06 90 VAL A O 1
ATOM 703 N N . LEU A 1 91 ? 32.967 7.080 -26.098 1.00 85.44 91 LEU A N 1
ATOM 704 C CA . LEU A 1 91 ? 31.842 6.234 -25.688 1.00 85.44 91 LEU A CA 1
ATOM 705 C C . LEU A 1 91 ? 32.144 4.752 -25.925 1.00 85.44 91 LEU A C 1
ATOM 707 O O . LEU A 1 91 ? 32.954 4.406 -26.773 1.00 85.44 91 LEU A O 1
ATOM 711 N N . GLY A 1 92 ? 31.483 3.855 -25.192 1.00 83.69 92 GLY A N 1
ATOM 712 C CA . GLY A 1 92 ? 31.459 2.421 -25.523 1.00 83.69 92 GLY A CA 1
ATOM 713 C C . GLY A 1 92 ? 30.423 2.105 -26.609 1.00 83.69 92 GLY A C 1
ATO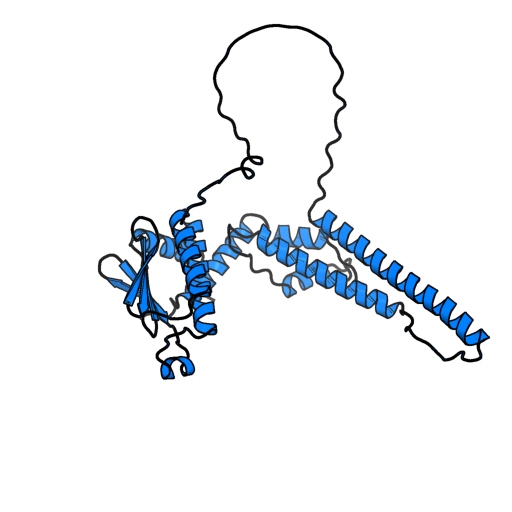M 714 O O . GLY A 1 92 ? 29.423 2.819 -26.712 1.00 83.69 92 GLY A O 1
ATOM 715 N N . THR A 1 93 ? 30.637 1.041 -27.390 1.00 86.12 93 THR A N 1
ATOM 716 C CA . THR A 1 93 ? 29.594 0.435 -28.245 1.00 86.12 93 THR A CA 1
ATOM 717 C C . THR A 1 93 ? 28.561 -0.278 -27.386 1.00 86.12 93 THR A C 1
ATOM 719 O O . THR A 1 93 ? 28.945 -0.884 -26.390 1.00 86.12 93 THR A O 1
ATOM 722 N N . VAL A 1 94 ? 27.295 -0.245 -27.794 1.00 90.81 94 VAL A N 1
ATOM 723 C CA . VAL A 1 94 ? 26.245 -1.056 -27.169 1.00 90.81 94 VAL A CA 1
ATOM 724 C C . VAL A 1 94 ? 26.183 -2.389 -27.897 1.00 90.81 94 VAL A C 1
ATOM 726 O O . VAL A 1 94 ? 25.972 -2.441 -29.112 1.00 90.81 94 VAL A O 1
ATOM 729 N N . SER A 1 95 ? 26.422 -3.464 -27.163 1.00 90.50 95 SER A N 1
ATOM 730 C CA . SER A 1 95 ? 26.320 -4.828 -27.665 1.00 90.50 95 SER A CA 1
ATOM 731 C C . SER A 1 95 ? 24.860 -5.303 -27.695 1.00 90.50 95 SER A C 1
ATOM 733 O O . SER A 1 95 ? 24.054 -4.856 -26.880 1.00 90.50 95 SER A O 1
ATOM 735 N N . PRO A 1 96 ? 24.508 -6.274 -28.559 1.00 90.00 96 PRO A N 1
ATOM 736 C CA . PRO A 1 96 ? 23.175 -6.882 -28.539 1.00 90.00 96 PRO A CA 1
ATOM 737 C C . PRO A 1 96 ? 22.807 -7.483 -27.176 1.00 90.00 96 PRO A C 1
ATOM 739 O O . PRO A 1 96 ? 21.656 -7.439 -26.771 1.00 90.00 96 PRO A O 1
ATOM 742 N N . CYS A 1 97 ? 23.794 -8.008 -26.443 1.00 87.62 97 CYS A N 1
ATOM 743 C CA . CYS A 1 97 ? 23.588 -8.557 -25.102 1.00 87.62 97 CYS A CA 1
ATOM 744 C C . CYS A 1 97 ? 23.121 -7.484 -24.102 1.00 87.62 97 CYS A C 1
ATOM 746 O O . CYS A 1 97 ? 22.249 -7.750 -23.281 1.00 87.62 97 CYS A O 1
ATOM 748 N N . GLU A 1 98 ? 23.666 -6.266 -24.190 1.00 89.94 98 GLU A N 1
ATOM 749 C CA . GLU A 1 98 ? 23.235 -5.141 -23.350 1.00 89.94 98 GLU A CA 1
ATOM 750 C C . GLU A 1 98 ? 21.806 -4.704 -23.698 1.00 89.94 98 GLU A C 1
ATOM 752 O O . GLU A 1 98 ? 21.000 -4.534 -22.789 1.00 89.94 98 GLU A O 1
ATOM 757 N N . CYS A 1 99 ? 21.449 -4.631 -24.987 1.00 91.75 99 CYS A N 1
ATOM 758 C CA . CYS A 1 99 ? 20.072 -4.343 -25.410 1.00 91.75 99 CYS A CA 1
ATOM 759 C C . CYS A 1 99 ? 19.068 -5.370 -24.871 1.00 91.75 99 CYS A C 1
ATOM 761 O O . CYS A 1 99 ? 18.009 -4.996 -24.372 1.00 91.75 99 CYS A O 1
ATOM 763 N N . GLU A 1 100 ? 19.395 -6.661 -24.951 1.00 90.50 100 GLU A N 1
ATOM 764 C CA . GLU A 1 100 ? 18.529 -7.719 -24.424 1.00 90.50 100 GLU A CA 1
ATOM 765 C C . GLU A 1 100 ? 18.430 -7.659 -22.891 1.00 90.50 100 GLU A C 1
ATOM 767 O O . GLU A 1 100 ? 17.345 -7.820 -22.343 1.00 90.50 100 GLU A O 1
ATOM 772 N N . SER A 1 101 ? 19.517 -7.324 -22.188 1.00 89.69 101 SER A N 1
ATOM 773 C CA . SER A 1 101 ? 19.489 -7.101 -20.734 1.00 89.69 101 SER A CA 1
ATOM 774 C C . SER A 1 101 ? 18.608 -5.908 -20.330 1.00 89.69 101 SER A C 1
ATOM 776 O O . SER A 1 101 ? 17.920 -5.956 -19.303 1.00 89.69 101 SER A O 1
ATOM 778 N N . ASP A 1 102 ? 18.617 -4.830 -21.116 1.00 91.88 102 ASP A N 1
ATOM 779 C CA . ASP A 1 102 ? 17.762 -3.662 -20.888 1.00 91.88 102 ASP A CA 1
ATOM 780 C C . ASP A 1 102 ? 16.286 -4.003 -21.135 1.00 91.88 102 ASP A C 1
ATOM 782 O O . ASP A 1 102 ? 15.421 -3.633 -20.336 1.00 91.88 102 ASP A O 1
ATOM 786 N N . LYS A 1 103 ? 15.991 -4.784 -22.183 1.00 92.88 103 LYS A N 1
ATOM 787 C CA . LYS A 1 103 ? 14.642 -5.308 -22.451 1.00 92.88 103 LYS A CA 1
ATOM 788 C C . LYS A 1 103 ? 14.170 -6.236 -21.333 1.00 92.88 103 LYS A C 1
ATOM 790 O O . LYS A 1 103 ? 13.065 -6.052 -20.832 1.00 92.88 103 LYS A O 1
ATOM 795 N N . ASP A 1 104 ? 15.005 -7.157 -20.860 1.00 90.44 104 ASP A N 1
ATOM 796 C CA . ASP A 1 104 ? 14.685 -8.026 -19.719 1.00 90.44 104 ASP A CA 1
ATOM 797 C C . ASP A 1 104 ? 14.370 -7.212 -18.451 1.00 90.44 104 ASP A C 1
ATOM 799 O O . ASP A 1 104 ? 13.467 -7.547 -17.677 1.00 90.44 104 ASP A O 1
ATOM 803 N N . SER A 1 105 ? 15.110 -6.126 -18.221 1.00 90.62 105 SER A N 1
ATOM 804 C CA . SER A 1 105 ? 14.881 -5.223 -17.087 1.00 90.62 105 SER A CA 1
ATOM 805 C C . SER A 1 105 ? 13.558 -4.470 -17.226 1.00 90.62 105 SER A C 1
ATOM 807 O O . SER A 1 105 ? 12.792 -4.378 -16.263 1.00 90.62 105 SER A O 1
ATOM 809 N N . LEU A 1 106 ? 13.252 -3.993 -18.432 1.00 92.25 106 LEU A N 1
ATOM 810 C CA . LEU A 1 106 ? 11.974 -3.370 -18.752 1.00 92.25 106 LEU A CA 1
ATOM 811 C C . LEU A 1 106 ? 10.807 -4.363 -18.578 1.00 92.25 106 LEU A C 1
ATOM 813 O O . LEU A 1 106 ? 9.797 -3.995 -17.983 1.00 92.25 106 LEU A O 1
ATOM 817 N N . ALA A 1 107 ? 10.954 -5.624 -18.999 1.00 91.00 107 ALA A N 1
ATOM 818 C CA . ALA A 1 107 ? 9.926 -6.658 -18.859 1.00 91.00 107 ALA A CA 1
ATOM 819 C C . ALA A 1 107 ? 9.604 -6.937 -17.385 1.00 91.00 107 ALA A C 1
ATOM 821 O O . ALA A 1 107 ? 8.436 -6.998 -17.002 1.00 91.00 107 ALA A O 1
ATOM 822 N N . LYS A 1 108 ? 10.635 -7.040 -16.534 1.00 89.50 108 LYS A N 1
ATOM 823 C CA . LYS A 1 108 ? 10.468 -7.178 -15.076 1.00 89.50 108 LYS A CA 1
ATOM 824 C C . LYS A 1 108 ? 9.743 -5.975 -14.475 1.00 89.50 108 LYS A C 1
ATOM 826 O O . LYS A 1 108 ? 8.828 -6.162 -13.681 1.00 89.50 108 LYS A O 1
ATOM 831 N N . GLY A 1 109 ? 10.105 -4.762 -14.893 1.00 91.31 109 GLY A N 1
ATOM 832 C CA . GLY A 1 109 ? 9.427 -3.541 -14.456 1.00 91.31 109 GLY A CA 1
ATOM 833 C C . GLY A 1 109 ? 7.948 -3.507 -14.854 1.00 91.31 109 GLY A C 1
ATOM 834 O O . GLY A 1 109 ? 7.103 -3.163 -14.031 1.00 91.31 109 GLY A O 1
ATOM 835 N N . MET A 1 110 ? 7.620 -3.917 -16.084 1.00 93.25 110 MET A N 1
ATOM 836 C CA . MET A 1 110 ? 6.232 -4.012 -16.557 1.00 93.25 110 MET A CA 1
ATOM 837 C C . MET A 1 110 ? 5.436 -5.071 -15.790 1.00 93.25 110 MET A C 1
ATOM 839 O O . MET A 1 110 ? 4.297 -4.818 -15.403 1.00 93.25 110 MET A O 1
ATOM 843 N N . PHE A 1 111 ? 6.047 -6.226 -15.520 1.00 92.19 111 PHE A N 1
ATOM 844 C CA . PHE A 1 111 ? 5.463 -7.291 -14.707 1.00 92.19 111 PHE A CA 1
ATOM 845 C C . PHE A 1 111 ? 5.120 -6.801 -13.295 1.00 92.19 111 PHE A C 1
ATOM 847 O O . PHE A 1 111 ? 3.983 -6.947 -12.845 1.00 92.19 111 PHE A O 1
ATOM 854 N N . ASP A 1 112 ? 6.075 -6.158 -12.618 1.00 91.25 112 ASP A N 1
ATOM 855 C CA . ASP A 1 112 ? 5.883 -5.641 -11.261 1.00 91.25 112 ASP A CA 1
ATOM 856 C C . ASP A 1 112 ? 4.823 -4.525 -11.229 1.00 91.25 112 ASP A C 1
ATOM 858 O O . ASP A 1 112 ? 3.978 -4.490 -10.332 1.00 91.25 112 ASP A O 1
ATOM 862 N N . ALA A 1 113 ? 4.809 -3.647 -12.236 1.00 93.25 113 ALA A N 1
ATOM 863 C CA . ALA A 1 113 ? 3.811 -2.589 -12.361 1.00 93.25 113 ALA A CA 1
ATOM 864 C C . ALA A 1 113 ? 2.392 -3.138 -12.595 1.00 93.25 113 ALA A C 1
ATOM 866 O O . ALA A 1 113 ? 1.436 -2.614 -12.017 1.00 93.25 113 ALA A O 1
ATOM 867 N N . LEU A 1 114 ? 2.240 -4.201 -13.394 1.00 94.06 114 LEU A N 1
ATOM 868 C CA . LEU A 1 114 ? 0.938 -4.826 -13.633 1.00 94.06 114 LEU A CA 1
ATOM 869 C C . LEU A 1 114 ? 0.419 -5.549 -12.379 1.00 94.06 114 LEU A C 1
ATOM 871 O O . LEU A 1 114 ? -0.759 -5.423 -12.048 1.00 94.06 114 LEU A O 1
ATOM 875 N N . ILE A 1 115 ? 1.294 -6.242 -11.638 1.00 92.94 115 ILE A N 1
ATOM 876 C CA . ILE A 1 115 ? 0.945 -6.845 -10.339 1.00 92.94 115 ILE A CA 1
ATOM 877 C C . ILE A 1 115 ? 0.516 -5.773 -9.340 1.00 92.94 115 ILE A C 1
ATOM 879 O O . ILE A 1 115 ? -0.497 -5.938 -8.659 1.00 92.94 115 ILE A O 1
ATOM 883 N N . TRP A 1 116 ? 1.260 -4.669 -9.251 1.00 92.06 116 TRP A N 1
ATOM 884 C CA . TRP A 1 116 ? 0.907 -3.557 -8.372 1.00 92.06 116 TRP A CA 1
ATOM 885 C C . TRP A 1 116 ? -0.469 -2.978 -8.724 1.00 92.06 116 TRP A C 1
ATOM 887 O O . TRP A 1 116 ? -1.301 -2.776 -7.837 1.00 92.06 116 TRP A O 1
ATOM 897 N N . LEU A 1 117 ? -0.743 -2.775 -10.016 1.00 93.00 117 LEU A N 1
ATOM 898 C CA . LEU A 1 117 ? -2.039 -2.293 -10.486 1.00 93.00 117 LEU A CA 1
ATOM 899 C C . LEU A 1 117 ? -3.166 -3.274 -10.133 1.00 93.00 117 LEU A C 1
ATOM 901 O O . LEU A 1 117 ? -4.186 -2.854 -9.591 1.00 93.00 117 LEU A O 1
ATOM 905 N N . ALA A 1 118 ? -2.970 -4.572 -10.371 1.00 91.44 118 ALA A N 1
ATOM 906 C CA . ALA A 1 118 ? -3.935 -5.611 -10.018 1.00 91.44 118 ALA A CA 1
ATOM 907 C C . ALA A 1 118 ? -4.198 -5.671 -8.507 1.00 91.44 118 ALA A C 1
ATOM 909 O O . ALA A 1 118 ? -5.348 -5.756 -8.082 1.00 91.44 118 ALA A O 1
ATOM 910 N N . SER A 1 119 ? -3.153 -5.554 -7.682 1.00 89.94 119 SER A N 1
ATOM 911 C CA . SER A 1 119 ? -3.276 -5.530 -6.219 1.00 89.94 119 SER A CA 1
ATOM 912 C C . SER A 1 119 ? -4.168 -4.383 -5.732 1.00 89.94 119 SER A C 1
ATOM 914 O O . SER A 1 119 ? -4.923 -4.551 -4.771 1.00 89.94 119 SER A O 1
ATOM 916 N N . LYS A 1 120 ? -4.126 -3.238 -6.425 1.00 88.06 120 LYS A N 1
ATOM 917 C CA . LYS A 1 120 ? -4.985 -2.078 -6.161 1.00 88.06 120 LYS A CA 1
ATOM 918 C C . LYS A 1 120 ? -6.396 -2.245 -6.715 1.00 88.06 120 LYS A C 1
ATOM 920 O O . LYS A 1 120 ? -7.353 -1.940 -6.016 1.00 88.06 120 LYS A O 1
ATOM 925 N N . GLN A 1 121 ? -6.525 -2.706 -7.957 1.00 89.38 121 GLN A N 1
ATOM 926 C CA . GLN A 1 121 ? -7.804 -2.759 -8.665 1.00 89.38 121 GLN A CA 1
ATOM 927 C C . GLN A 1 121 ? -8.713 -3.890 -8.175 1.00 89.38 121 GLN A C 1
ATOM 929 O O . GLN A 1 121 ? -9.932 -3.743 -8.180 1.00 89.38 121 GLN A O 1
ATOM 934 N N . PHE A 1 122 ? -8.137 -5.016 -7.758 1.00 88.62 122 PHE A N 1
ATOM 935 C CA . PHE A 1 122 ? -8.899 -6.174 -7.287 1.00 88.62 122 PHE A CA 1
ATOM 936 C C . PHE A 1 122 ? -9.150 -6.171 -5.776 1.00 88.62 122 PHE A C 1
ATOM 938 O O . PHE A 1 122 ? -9.829 -7.061 -5.262 1.00 88.62 122 PHE A O 1
ATOM 945 N N . GLY A 1 123 ? -8.606 -5.187 -5.058 1.00 81.94 123 GLY A N 1
ATOM 946 C CA . GLY A 1 123 ? -8.845 -5.005 -3.632 1.00 81.94 123 GLY A CA 1
ATOM 947 C C . GLY A 1 123 ? -10.231 -4.433 -3.336 1.00 81.94 123 GLY A C 1
ATOM 948 O O . GLY A 1 123 ? -10.968 -4.021 -4.231 1.00 81.94 123 GLY A O 1
ATOM 949 N N . SER A 1 124 ? -10.595 -4.403 -2.055 1.00 75.31 124 SER A N 1
ATOM 950 C CA . SER A 1 124 ? -11.699 -3.564 -1.564 1.00 75.31 124 SER A CA 1
ATOM 951 C C . SER A 1 124 ? -11.221 -2.140 -1.278 1.00 75.31 124 SER A C 1
ATOM 953 O O . SER A 1 124 ? -10.019 -1.923 -1.113 1.00 75.31 124 SER A O 1
ATOM 955 N N . ASP A 1 125 ? -12.147 -1.184 -1.183 1.00 69.62 125 ASP A N 1
ATOM 956 C CA . ASP A 1 125 ? -11.858 0.243 -0.988 1.00 69.62 125 ASP A CA 1
ATOM 957 C C . ASP A 1 125 ? -10.799 0.494 0.099 1.00 69.62 125 ASP A C 1
ATOM 959 O O . ASP A 1 125 ? -10.999 0.243 1.287 1.00 69.62 125 ASP A O 1
ATOM 963 N N . GLY A 1 126 ? -9.628 0.975 -0.330 1.00 65.69 126 GLY A N 1
ATOM 964 C CA . GLY A 1 126 ? -8.503 1.310 0.548 1.00 65.69 126 GLY A CA 1
ATOM 965 C C . GLY A 1 126 ? -7.578 0.151 0.947 1.00 65.69 126 GLY A C 1
ATOM 966 O O . GLY A 1 126 ? -6.537 0.420 1.545 1.00 65.69 126 GLY A O 1
ATOM 967 N N . SER A 1 127 ? -7.891 -1.093 0.574 1.00 73.38 127 SER A N 1
ATOM 968 C CA . SER A 1 127 ? -7.123 -2.304 0.914 1.00 73.38 127 SER A CA 1
ATOM 969 C C . SER A 1 127 ? -6.510 -2.974 -0.321 1.00 73.38 127 SER A C 1
ATOM 971 O O . SER A 1 127 ? -7.133 -3.059 -1.374 1.00 73.38 127 SER A O 1
ATOM 973 N N . GLU A 1 128 ? -5.280 -3.468 -0.195 1.00 82.75 128 GLU A N 1
ATOM 974 C CA . GLU A 1 128 ? -4.553 -4.138 -1.281 1.00 82.75 128 GLU A CA 1
ATOM 975 C C . GLU A 1 128 ? -4.708 -5.660 -1.212 1.00 82.75 128 GLU A C 1
ATOM 977 O O . GLU A 1 128 ? -4.558 -6.253 -0.138 1.00 82.75 128 GLU A O 1
ATOM 982 N N . VAL A 1 129 ? -4.899 -6.315 -2.360 1.00 86.00 129 VAL A N 1
ATOM 983 C CA . VAL A 1 129 ? -4.835 -7.782 -2.436 1.00 86.00 129 VAL A CA 1
ATOM 984 C C . VAL A 1 129 ? -3.381 -8.232 -2.262 1.00 86.00 129 VAL A C 1
ATOM 986 O O . VAL A 1 129 ? -2.503 -7.723 -2.968 1.00 86.00 129 VAL A O 1
ATOM 989 N N . PRO A 1 130 ? -3.085 -9.193 -1.368 1.00 85.06 130 PRO A N 1
ATOM 990 C CA . PRO A 1 130 ? -1.775 -9.832 -1.338 1.00 85.06 130 PRO A CA 1
ATOM 991 C C . PRO A 1 130 ? -1.612 -10.703 -2.587 1.00 85.06 130 PRO A C 1
ATOM 993 O O . PRO A 1 130 ? -2.227 -11.762 -2.699 1.00 85.06 130 PRO A O 1
ATOM 996 N N . ILE A 1 131 ? -0.784 -10.252 -3.526 1.00 88.69 131 ILE A N 1
ATOM 997 C CA . ILE A 1 131 ? -0.425 -11.023 -4.717 1.00 88.69 131 ILE A CA 1
ATOM 998 C C . ILE A 1 131 ? 1.013 -11.499 -4.546 1.00 88.69 131 ILE A C 1
ATOM 1000 O O . ILE A 1 131 ? 1.929 -10.686 -4.405 1.00 88.69 131 ILE A O 1
ATOM 1004 N N . ASP A 1 132 ? 1.209 -12.817 -4.541 1.00 87.00 132 ASP A N 1
ATOM 1005 C CA . ASP A 1 132 ? 2.542 -13.404 -4.478 1.00 87.00 132 ASP A CA 1
ATOM 1006 C C . ASP A 1 132 ? 3.167 -13.394 -5.876 1.00 87.00 132 ASP A C 1
ATOM 1008 O O . ASP A 1 132 ? 2.747 -14.095 -6.799 1.00 87.00 132 ASP A O 1
ATOM 1012 N N . ARG A 1 133 ? 4.201 -12.564 -6.020 1.00 87.00 133 ARG A N 1
ATOM 1013 C CA . ARG A 1 133 ? 4.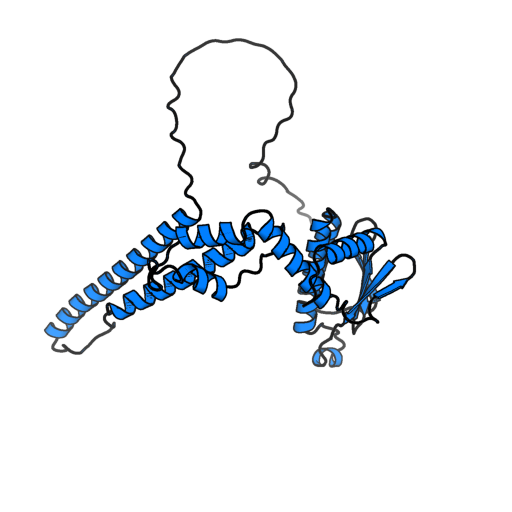968 -12.407 -7.255 1.00 87.00 133 ARG A CA 1
ATOM 1014 C C . ARG A 1 133 ? 5.549 -13.733 -7.744 1.00 87.00 133 ARG A C 1
ATOM 1016 O O . ARG A 1 133 ? 5.606 -13.957 -8.951 1.00 87.00 133 ARG A O 1
ATOM 1023 N N . HIS A 1 134 ? 6.036 -14.567 -6.830 1.00 87.00 134 HIS A N 1
ATOM 1024 C CA . HIS A 1 134 ? 6.670 -15.832 -7.166 1.00 87.00 134 HIS A CA 1
ATOM 1025 C C . HIS A 1 134 ? 5.637 -16.835 -7.676 1.00 87.00 134 HIS A C 1
ATOM 1027 O O . HIS A 1 134 ? 5.827 -17.372 -8.761 1.00 87.00 134 HIS A O 1
ATOM 1033 N N . ASP A 1 135 ? 4.513 -16.983 -6.972 1.00 88.38 135 ASP A N 1
ATOM 1034 C CA . ASP A 1 135 ? 3.397 -17.847 -7.383 1.00 88.38 135 ASP A CA 1
ATOM 1035 C C . ASP A 1 135 ? 2.844 -17.454 -8.763 1.00 88.38 135 ASP A C 1
ATOM 1037 O O . ASP A 1 135 ? 2.634 -18.306 -9.626 1.00 88.38 135 ASP A O 1
ATOM 1041 N N . ILE A 1 136 ? 2.673 -16.152 -9.025 1.00 90.69 136 ILE A N 1
ATOM 1042 C CA . ILE A 1 136 ? 2.207 -15.676 -10.336 1.00 90.69 136 ILE A CA 1
ATOM 1043 C C . ILE A 1 136 ? 3.240 -15.918 -11.428 1.00 90.69 136 ILE A C 1
ATOM 1045 O O . ILE A 1 136 ? 2.877 -16.319 -12.532 1.00 90.69 136 ILE A O 1
ATOM 1049 N N . HIS A 1 137 ? 4.521 -15.719 -11.130 1.00 87.00 137 HIS A N 1
ATOM 1050 C CA . HIS A 1 137 ? 5.588 -16.012 -12.076 1.00 87.00 137 HIS A CA 1
ATOM 1051 C C . HIS A 1 137 ? 5.654 -17.511 -12.407 1.00 87.00 137 HIS A C 1
ATOM 1053 O O . HIS A 1 137 ? 5.769 -17.868 -13.576 1.00 87.00 137 HIS A O 1
ATOM 1059 N N . GLU A 1 138 ? 5.545 -18.394 -11.412 1.00 87.25 138 GLU A N 1
ATOM 1060 C CA . GLU A 1 138 ? 5.502 -19.843 -11.636 1.00 87.25 138 GLU A CA 1
ATOM 1061 C C . GLU A 1 138 ? 4.284 -20.252 -12.465 1.00 87.25 138 GLU A C 1
ATOM 1063 O O . GLU A 1 138 ? 4.426 -20.997 -13.429 1.00 87.25 138 GLU A O 1
ATOM 1068 N N . LYS A 1 139 ? 3.098 -19.724 -12.151 1.00 87.19 139 LYS A N 1
ATOM 1069 C CA . LYS A 1 139 ? 1.863 -20.037 -12.884 1.00 87.19 139 LYS A CA 1
ATOM 1070 C C . LYS A 1 139 ? 1.863 -19.523 -14.317 1.00 87.19 139 LYS A C 1
ATOM 1072 O O . LYS A 1 139 ? 1.342 -20.211 -15.189 1.00 87.19 139 LYS A O 1
ATOM 1077 N N . LEU A 1 140 ? 2.406 -18.329 -14.557 1.00 86.88 140 LEU A N 1
ATOM 1078 C CA . LEU A 1 140 ? 2.442 -17.740 -15.893 1.00 86.88 140 LEU A CA 1
ATOM 1079 C C . LEU A 1 140 ? 3.354 -18.547 -16.819 1.00 86.88 140 LEU A C 1
ATOM 1081 O O . LEU A 1 140 ? 2.958 -18.883 -17.925 1.00 86.88 140 LEU A O 1
ATOM 1085 N N . TYR A 1 141 ? 4.554 -18.891 -16.358 1.00 84.31 141 TYR A N 1
ATOM 1086 C CA . TYR A 1 141 ? 5.561 -19.559 -17.188 1.00 84.31 141 TYR A CA 1
ATOM 1087 C C . TYR A 1 141 ? 5.588 -21.085 -17.030 1.00 84.31 141 TYR A C 1
ATOM 1089 O O . TYR A 1 141 ? 6.468 -21.748 -17.573 1.00 84.31 141 TYR A O 1
ATOM 1097 N N . ALA A 1 142 ? 4.619 -21.658 -16.312 1.00 79.69 142 ALA A N 1
ATOM 1098 C CA . ALA A 1 142 ? 4.313 -23.082 -16.418 1.00 79.69 142 ALA A CA 1
ATOM 1099 C C . ALA A 1 142 ? 3.751 -23.442 -17.806 1.00 79.69 142 ALA A C 1
ATOM 1101 O O . ALA A 1 142 ? 3.767 -24.612 -18.185 1.00 79.69 142 ALA A O 1
ATOM 1102 N N . ASP A 1 143 ? 3.256 -22.452 -18.556 1.00 73.00 143 ASP A N 1
ATOM 1103 C CA . ASP A 1 143 ? 2.909 -22.601 -19.965 1.00 73.00 143 ASP A CA 1
ATOM 1104 C C . ASP A 1 143 ? 4.186 -22.619 -20.822 1.00 73.00 143 ASP A C 1
ATOM 1106 O O . ASP A 1 143 ? 4.911 -21.626 -20.911 1.00 73.00 143 ASP A O 1
ATOM 1110 N N . GLU A 1 144 ? 4.447 -23.750 -21.481 1.00 64.62 144 GLU A N 1
ATOM 1111 C CA . GLU A 1 144 ? 5.618 -23.958 -22.343 1.00 64.62 144 GLU A CA 1
ATOM 1112 C C . GLU A 1 144 ? 5.680 -22.981 -23.534 1.00 64.62 144 GLU A C 1
ATOM 1114 O O . GLU A 1 144 ? 6.730 -22.838 -24.167 1.00 64.62 144 GLU A O 1
ATOM 1119 N N . HIS A 1 145 ? 4.576 -22.300 -23.854 1.00 68.56 145 HIS A N 1
ATOM 1120 C CA . HIS A 1 145 ? 4.503 -21.324 -24.936 1.00 68.56 145 HIS A CA 1
ATOM 1121 C C . HIS A 1 145 ? 4.928 -19.907 -24.528 1.00 68.56 145 HIS A C 1
ATOM 1123 O O . HIS A 1 145 ? 5.132 -19.067 -25.410 1.00 68.56 145 HIS A O 1
ATOM 1129 N N . LEU A 1 146 ? 5.089 -19.627 -23.230 1.00 73.81 146 LEU A N 1
ATOM 1130 C CA . LEU A 1 146 ? 5.468 -18.308 -22.722 1.00 73.81 146 LEU A CA 1
ATOM 1131 C C . LEU A 1 146 ? 6.943 -18.286 -22.316 1.00 73.81 146 LEU A C 1
ATOM 1133 O O . LEU A 1 146 ? 7.427 -19.127 -21.561 1.00 73.81 146 LEU A O 1
ATOM 1137 N N . SER A 1 147 ? 7.686 -17.300 -22.821 1.00 72.88 147 SER A N 1
ATOM 1138 C CA . SER A 1 147 ? 9.116 -17.176 -22.538 1.00 72.88 147 SER A CA 1
ATOM 1139 C C . SER A 1 147 ? 9.367 -16.145 -21.451 1.00 72.88 147 SER A C 1
ATOM 1141 O O . SER A 1 147 ? 8.916 -15.012 -21.562 1.00 72.88 147 SER A O 1
ATOM 1143 N N . HIS A 1 148 ? 10.220 -16.470 -20.476 1.00 68.25 148 HIS A N 1
ATOM 1144 C CA . HIS A 1 148 ? 10.706 -15.501 -19.482 1.00 68.25 148 HIS A CA 1
ATOM 1145 C C . HIS A 1 148 ? 11.427 -14.279 -20.081 1.00 68.25 148 HIS A C 1
ATOM 1147 O O . HIS A 1 148 ? 11.679 -13.312 -19.367 1.00 68.25 148 HIS A O 1
ATOM 1153 N N . LYS A 1 149 ? 11.796 -14.339 -21.367 1.00 69.12 149 LYS A N 1
ATOM 1154 C CA . LYS A 1 149 ? 12.469 -13.262 -22.107 1.00 69.12 149 LYS A CA 1
ATOM 1155 C C . LYS A 1 149 ? 11.498 -12.294 -22.781 1.00 69.12 149 LYS A C 1
ATOM 1157 O O . LYS A 1 149 ? 11.918 -11.367 -23.466 1.00 69.12 149 LYS A O 1
ATOM 1162 N N . THR A 1 150 ? 10.196 -12.535 -22.678 1.00 78.25 150 THR A N 1
ATOM 1163 C CA . THR A 1 150 ? 9.181 -11.715 -23.333 1.00 78.25 150 THR A CA 1
ATOM 1164 C C . THR A 1 150 ? 8.107 -11.356 -22.325 1.00 78.25 150 THR A C 1
ATOM 1166 O O . THR A 1 150 ? 7.649 -12.187 -21.547 1.00 78.25 150 THR A O 1
ATOM 1169 N N . PHE A 1 151 ? 7.723 -10.084 -22.311 1.00 88.00 151 PHE A N 1
ATOM 1170 C CA . PHE A 1 151 ? 6.599 -9.642 -21.507 1.00 88.00 151 PHE A CA 1
ATOM 1171 C C . PHE A 1 151 ? 5.292 -10.019 -22.213 1.00 88.00 151 PHE A C 1
ATOM 1173 O O . PHE A 1 151 ? 5.126 -9.735 -23.395 1.00 88.00 151 PHE A O 1
ATOM 1180 N N . HIS A 1 152 ? 4.385 -10.668 -21.484 1.00 88.88 152 HIS A N 1
ATOM 1181 C CA . HIS A 1 152 ? 3.097 -11.132 -21.995 1.00 88.88 152 HIS A CA 1
ATOM 1182 C C . HIS A 1 152 ? 1.966 -10.470 -21.201 1.00 88.88 152 HIS A C 1
ATOM 1184 O O . HIS A 1 152 ? 1.477 -11.036 -20.220 1.00 88.88 152 HIS A O 1
ATOM 1190 N N . ALA A 1 153 ? 1.579 -9.251 -21.593 1.00 91.88 153 ALA A N 1
ATOM 1191 C CA . ALA A 1 153 ? 0.636 -8.441 -20.820 1.00 91.88 153 ALA A CA 1
ATOM 1192 C C . ALA A 1 153 ? -0.746 -9.102 -20.694 1.00 91.88 153 ALA A C 1
ATOM 1194 O O . ALA A 1 153 ? -1.296 -9.157 -19.596 1.00 91.88 153 ALA A O 1
ATOM 1195 N N . ASP A 1 154 ? -1.280 -9.628 -21.802 1.00 91.19 154 ASP A N 1
ATOM 1196 C CA . ASP A 1 154 ? -2.610 -10.251 -21.850 1.00 91.19 154 ASP A CA 1
ATOM 1197 C C . ASP A 1 154 ? -2.679 -11.502 -20.968 1.00 91.19 154 ASP A C 1
ATOM 1199 O O . ASP A 1 154 ? -3.548 -11.597 -20.104 1.00 91.19 154 ASP A O 1
ATOM 1203 N N . ALA A 1 155 ? -1.718 -12.419 -21.114 1.00 90.88 155 ALA A N 1
ATOM 1204 C CA . ALA A 1 155 ? -1.676 -13.656 -20.333 1.00 90.88 155 ALA A CA 1
ATOM 1205 C C . ALA A 1 155 ? -1.500 -13.386 -18.830 1.00 90.88 155 ALA A C 1
ATOM 1207 O O . ALA A 1 155 ? -2.137 -14.033 -17.995 1.00 90.88 155 ALA A O 1
ATOM 1208 N N . LEU A 1 156 ? -0.662 -12.405 -18.470 1.00 92.94 156 LEU A N 1
ATOM 1209 C CA . LEU A 1 156 ? -0.497 -12.003 -17.077 1.00 92.94 156 LEU A CA 1
ATOM 1210 C C . LEU A 1 156 ? -1.781 -11.369 -16.526 1.00 92.94 156 LEU A C 1
ATOM 1212 O O . LEU A 1 156 ? -2.201 -11.721 -15.425 1.00 92.94 156 LEU A O 1
ATOM 1216 N N . TRP A 1 157 ? -2.416 -10.460 -17.270 1.00 94.56 157 TRP A N 1
ATOM 1217 C CA . TRP A 1 157 ? -3.651 -9.813 -16.829 1.00 94.56 157 TRP A CA 1
ATOM 1218 C C . TRP A 1 157 ? -4.796 -10.815 -16.669 1.00 94.56 157 TRP A C 1
ATOM 1220 O O . TRP A 1 157 ? -5.449 -10.817 -15.630 1.00 94.56 157 TRP A O 1
ATOM 1230 N N . GLU A 1 158 ? -4.981 -11.726 -17.627 1.00 93.06 158 GLU A N 1
ATOM 1231 C CA . GLU A 1 158 ? -5.994 -12.785 -17.557 1.00 93.06 158 GLU A CA 1
ATOM 1232 C C . GLU A 1 158 ? -5.763 -13.702 -16.347 1.00 93.06 158 GLU A C 1
ATOM 1234 O O . GLU A 1 158 ? -6.698 -14.032 -15.613 1.00 93.06 158 GLU A O 1
ATOM 1239 N N . LEU A 1 159 ? -4.508 -14.081 -16.080 1.00 92.44 159 LEU A N 1
ATOM 1240 C CA . LEU A 1 159 ? -4.162 -14.864 -14.897 1.00 92.44 159 LEU A CA 1
ATOM 1241 C C . LEU A 1 159 ? -4.511 -14.115 -13.604 1.00 92.44 159 LEU A C 1
ATOM 1243 O O . LEU A 1 159 ? -5.059 -14.722 -12.677 1.00 92.44 159 LEU A O 1
ATOM 1247 N N . LEU A 1 160 ? -4.208 -12.818 -13.534 1.00 93.25 160 LEU A N 1
ATOM 1248 C CA . LEU A 1 160 ? -4.498 -11.981 -12.371 1.00 93.25 160 LEU A CA 1
ATOM 1249 C C . LEU A 1 160 ? -6.010 -11.791 -12.180 1.00 93.25 160 LEU A C 1
ATOM 1251 O O . LEU A 1 160 ? -6.492 -11.971 -11.063 1.00 93.25 160 LEU A O 1
ATOM 1255 N N . GLU A 1 161 ? -6.771 -11.519 -13.241 1.00 92.75 161 GLU A N 1
ATOM 1256 C CA . GLU A 1 161 ? -8.237 -11.422 -13.204 1.00 92.75 161 GLU A CA 1
ATOM 1257 C C . GLU A 1 161 ? -8.882 -12.745 -12.789 1.00 92.75 161 GLU A C 1
ATOM 1259 O O . GLU A 1 161 ? -9.773 -12.768 -11.943 1.00 92.75 161 GLU A O 1
ATOM 1264 N N . ARG A 1 162 ? -8.407 -13.873 -13.319 1.00 91.38 162 ARG A N 1
ATOM 1265 C CA . ARG A 1 162 ? -8.927 -15.194 -12.953 1.00 91.38 162 ARG A CA 1
ATOM 1266 C C . ARG A 1 162 ? -8.640 -15.546 -11.495 1.00 91.38 162 ARG A C 1
ATOM 1268 O O . ARG A 1 162 ? -9.457 -16.194 -10.846 1.00 91.38 162 ARG A O 1
ATOM 1275 N N . THR A 1 163 ? -7.467 -15.166 -10.992 1.00 89.56 163 THR A N 1
ATOM 1276 C CA . THR A 1 163 ? -7.017 -15.551 -9.646 1.00 89.56 163 THR A CA 1
ATOM 1277 C C . THR A 1 163 ? -7.569 -14.611 -8.579 1.00 89.56 163 THR A C 1
ATOM 1279 O O . THR A 1 163 ? -8.006 -15.065 -7.522 1.00 89.56 163 THR A O 1
ATOM 1282 N N . TYR A 1 164 ? -7.578 -13.310 -8.855 1.00 91.12 164 TYR A N 1
ATOM 1283 C CA . TYR A 1 164 ? -7.875 -12.265 -7.878 1.00 91.12 164 TYR A CA 1
ATOM 1284 C C . TYR A 1 164 ? -9.042 -11.364 -8.280 1.00 91.12 164 TYR A C 1
ATOM 1286 O O . TYR A 1 164 ? -9.496 -10.591 -7.453 1.00 91.12 164 TYR A O 1
ATOM 1294 N N . GLY A 1 165 ? -9.570 -11.441 -9.497 1.00 88.12 165 GLY A N 1
ATOM 1295 C CA . GLY A 1 165 ? -10.687 -10.598 -9.915 1.00 88.12 165 GLY A CA 1
ATOM 1296 C C . GLY A 1 165 ? -11.975 -10.835 -9.116 1.00 88.12 165 GLY A C 1
ATOM 1297 O O . GLY A 1 165 ? -12.185 -11.873 -8.477 1.00 88.12 165 GLY A O 1
ATOM 1298 N N . GLY A 1 166 ? -12.864 -9.842 -9.170 1.00 88.31 166 GLY A N 1
ATOM 1299 C CA . GLY A 1 166 ? -14.194 -9.906 -8.565 1.00 88.31 166 GLY A CA 1
ATOM 1300 C C . GLY A 1 166 ? -14.174 -10.052 -7.040 1.00 88.31 166 GLY A C 1
ATOM 1301 O O . GLY A 1 166 ? -13.377 -9.427 -6.341 1.00 88.31 166 GLY A O 1
ATOM 1302 N N . ASP A 1 167 ? -15.081 -10.874 -6.514 1.00 88.44 167 ASP A N 1
ATOM 1303 C CA . ASP A 1 167 ? -15.274 -11.025 -5.066 1.00 88.44 167 ASP A CA 1
ATOM 1304 C C . ASP A 1 167 ? -14.132 -11.785 -4.378 1.00 88.44 167 ASP A C 1
ATOM 1306 O O . ASP A 1 167 ? -13.934 -11.641 -3.170 1.00 88.44 167 ASP A O 1
ATOM 1310 N N . ASN A 1 168 ? -13.346 -12.568 -5.127 1.00 87.88 168 ASN A N 1
ATOM 1311 C CA . ASN A 1 168 ? -12.239 -13.319 -4.544 1.00 87.88 168 ASN A CA 1
ATOM 1312 C C . ASN A 1 168 ? -11.107 -12.393 -4.077 1.00 87.88 168 ASN A C 1
ATOM 1314 O O . ASN A 1 168 ? -10.641 -12.533 -2.947 1.00 87.88 168 ASN A O 1
ATOM 1318 N N . GLY A 1 169 ? -10.697 -11.425 -4.904 1.00 87.56 169 GLY A N 1
ATOM 1319 C CA . GLY A 1 169 ? -9.691 -10.426 -4.528 1.00 87.56 169 GLY A CA 1
ATOM 1320 C C . GLY A 1 169 ? -10.145 -9.569 -3.364 1.00 87.56 169 GLY A C 1
ATOM 1321 O O . GLY A 1 169 ? -9.405 -9.433 -2.393 1.00 87.56 169 GLY A O 1
ATOM 1322 N N . LYS A 1 170 ? -11.397 -9.098 -3.396 1.00 88.81 170 LYS A N 1
ATOM 1323 C CA . LYS A 1 170 ? -11.996 -8.352 -2.281 1.00 88.81 170 LYS A CA 1
ATOM 1324 C C . LYS A 1 170 ? -11.920 -9.146 -0.982 1.00 88.81 170 LYS A C 1
ATOM 1326 O O . LYS A 1 170 ? -11.415 -8.641 0.014 1.00 88.81 170 LYS A O 1
ATOM 1331 N N . ARG A 1 171 ? -12.343 -10.416 -0.992 1.00 90.81 171 ARG A N 1
ATOM 1332 C CA . ARG A 1 171 ? -12.247 -11.293 0.184 1.00 90.81 171 ARG A CA 1
ATOM 1333 C C . ARG A 1 171 ? -10.801 -11.431 0.670 1.00 90.81 171 ARG A C 1
ATOM 1335 O O . ARG A 1 171 ? -10.560 -11.291 1.862 1.00 90.81 171 ARG A O 1
ATOM 1342 N N . LEU A 1 172 ? -9.844 -11.683 -0.225 1.00 90.50 172 LEU A N 1
ATOM 1343 C CA . LEU A 1 172 ? -8.426 -11.823 0.136 1.00 90.50 172 LEU A CA 1
ATOM 1344 C C . LEU A 1 172 ? -7.826 -10.524 0.700 1.00 90.50 172 LEU A C 1
ATOM 1346 O O . LEU A 1 172 ? -7.038 -10.576 1.643 1.00 90.50 172 LEU A O 1
ATOM 1350 N N . ALA A 1 173 ? -8.215 -9.363 0.168 1.00 90.00 173 ALA A N 1
ATOM 1351 C CA . ALA A 1 173 ? -7.813 -8.062 0.696 1.00 90.00 173 ALA A CA 1
ATOM 1352 C C . ALA A 1 173 ? -8.365 -7.831 2.112 1.00 90.00 173 ALA A C 1
ATOM 1354 O O . ALA A 1 173 ? -7.620 -7.411 2.997 1.00 90.00 173 ALA A O 1
ATOM 1355 N N . LEU A 1 174 ? -9.633 -8.178 2.358 1.00 92.62 174 LEU A N 1
ATOM 1356 C CA . LEU A 1 174 ? -10.243 -8.087 3.689 1.00 92.62 174 LEU A CA 1
ATOM 1357 C C . LEU A 1 174 ? -9.605 -9.074 4.683 1.00 92.62 174 LEU A C 1
ATOM 1359 O O . LEU A 1 174 ? -9.371 -8.710 5.833 1.00 92.62 174 LEU A O 1
ATOM 1363 N N . GLU A 1 175 ? -9.247 -10.286 4.247 1.00 93.25 175 GLU A N 1
ATOM 1364 C CA . GLU A 1 175 ? -8.516 -11.268 5.068 1.00 93.25 175 GLU A CA 1
ATOM 1365 C C . GLU A 1 175 ? -7.121 -10.764 5.468 1.00 93.25 175 GLU A C 1
ATOM 1367 O O . GLU A 1 175 ? -6.712 -10.883 6.631 1.00 93.25 175 GLU A O 1
ATOM 1372 N N . LYS A 1 176 ? -6.403 -10.137 4.527 1.00 91.31 176 LYS A N 1
ATOM 1373 C CA . LYS A 1 176 ? -5.125 -9.473 4.809 1.00 91.31 176 LYS A CA 1
ATOM 1374 C C . LYS A 1 176 ? -5.316 -8.328 5.802 1.00 91.31 176 LYS A C 1
ATOM 1376 O O . LYS A 1 176 ? -4.618 -8.292 6.814 1.00 91.31 176 LYS A O 1
ATOM 1381 N N . LEU A 1 177 ? -6.284 -7.445 5.556 1.00 93.06 177 LEU A N 1
ATOM 1382 C CA . LEU A 1 177 ? -6.598 -6.312 6.428 1.00 93.06 177 LEU A CA 1
ATOM 1383 C C . LEU A 1 177 ? -6.935 -6.776 7.853 1.00 93.06 177 LEU A C 1
ATOM 1385 O O . LEU A 1 177 ? -6.405 -6.224 8.814 1.00 93.06 177 LEU A O 1
ATOM 1389 N N . ALA A 1 178 ? -7.751 -7.822 8.009 1.00 93.38 178 ALA A N 1
ATOM 1390 C CA . ALA A 1 178 ? -8.070 -8.412 9.310 1.00 93.38 178 ALA A CA 1
ATOM 1391 C C . ALA A 1 178 ? -6.824 -8.948 10.023 1.00 93.38 178 ALA A C 1
ATOM 1393 O O . ALA A 1 178 ? -6.630 -8.687 11.211 1.00 93.38 178 ALA A O 1
ATOM 1394 N N . THR A 1 179 ? -5.950 -9.646 9.298 1.00 92.94 179 THR A N 1
ATOM 1395 C CA . THR A 1 179 ? -4.692 -10.176 9.840 1.00 92.94 179 THR A CA 1
ATOM 1396 C C . THR A 1 179 ? -3.748 -9.057 10.285 1.00 92.94 179 THR A C 1
ATOM 1398 O O . THR A 1 179 ? -3.186 -9.109 11.384 1.00 92.94 179 THR A O 1
ATOM 1401 N N . GLU A 1 180 ? -3.586 -8.020 9.464 1.00 92.44 180 GLU A N 1
ATOM 1402 C CA . GLU A 1 180 ? -2.751 -6.858 9.773 1.00 92.44 180 GLU A CA 1
ATOM 1403 C C . GLU A 1 180 ? -3.319 -6.056 10.944 1.00 92.44 180 GLU A C 1
ATOM 1405 O O . GLU A 1 180 ? -2.575 -5.729 11.869 1.00 92.44 180 GLU A O 1
ATOM 1410 N N . PHE A 1 181 ? -4.633 -5.816 10.970 1.00 93.75 181 PHE A N 1
ATOM 1411 C CA . PHE A 1 181 ? -5.318 -5.160 12.082 1.00 93.75 181 PHE A CA 1
ATOM 1412 C C . PHE A 1 181 ? -5.119 -5.945 13.384 1.00 93.75 181 PHE A C 1
ATOM 1414 O O . PHE A 1 181 ? -4.679 -5.389 14.392 1.00 93.75 181 PHE A O 1
ATOM 1421 N N . TYR A 1 182 ? -5.366 -7.258 13.359 1.00 92.44 182 TYR A N 1
ATOM 1422 C CA . TYR A 1 182 ? -5.210 -8.137 14.516 1.00 92.44 182 TYR A CA 1
ATOM 1423 C C . TYR A 1 182 ? -3.786 -8.092 15.092 1.00 92.44 182 TYR A C 1
ATOM 1425 O O . TYR A 1 182 ? -3.601 -7.983 16.311 1.00 92.44 182 TYR A O 1
ATOM 1433 N N . ARG A 1 183 ? -2.770 -8.117 14.218 1.00 91.31 183 ARG A N 1
ATOM 1434 C CA . ARG A 1 183 ? -1.353 -8.010 14.599 1.00 91.31 183 ARG A CA 1
ATOM 1435 C C . ARG A 1 183 ? -1.003 -6.616 15.127 1.00 91.31 183 ARG A C 1
ATOM 1437 O O . ARG A 1 183 ? -0.400 -6.522 16.197 1.00 91.31 183 ARG A O 1
ATOM 1444 N N . ALA A 1 184 ? -1.401 -5.553 14.428 1.00 91.94 184 ALA A N 1
ATOM 1445 C CA . ALA A 1 184 ? -1.086 -4.167 14.779 1.00 91.94 184 ALA A CA 1
ATOM 1446 C C . ALA A 1 184 ? -1.691 -3.757 16.131 1.00 91.94 184 ALA A C 1
ATOM 1448 O O . ALA A 1 184 ? -1.014 -3.143 16.957 1.00 91.94 184 ALA A O 1
ATOM 1449 N N . PHE A 1 185 ? -2.930 -4.176 16.404 1.00 91.38 185 PHE A N 1
ATOM 1450 C CA . PHE A 1 185 ? -3.593 -3.950 17.691 1.00 91.38 185 PHE A CA 1
ATOM 1451 C C . PHE A 1 185 ? -3.182 -4.958 18.777 1.00 91.38 185 PHE A C 1
ATOM 1453 O O . PHE A 1 185 ? -3.558 -4.822 19.941 1.00 91.38 185 PHE A O 1
ATOM 1460 N N . GLY A 1 186 ? -2.339 -5.938 18.435 1.00 86.12 186 GLY A N 1
ATOM 1461 C CA . GLY A 1 186 ? -1.778 -6.904 19.374 1.00 86.12 186 GLY A CA 1
ATOM 1462 C C . GLY A 1 186 ? -2.827 -7.797 20.033 1.00 86.12 186 GLY A C 1
ATOM 1463 O O . GLY A 1 186 ? -2.629 -8.201 21.179 1.00 86.12 186 GLY A O 1
ATOM 1464 N N . LEU A 1 187 ? -3.915 -8.099 19.324 1.00 85.12 187 LEU A N 1
ATOM 1465 C CA . LEU A 1 187 ? -5.084 -8.813 19.846 1.00 85.12 187 LEU A CA 1
ATOM 1466 C C . LEU A 1 187 ? -4.822 -10.302 20.142 1.00 85.12 187 LEU A C 1
ATOM 1468 O O . LEU A 1 187 ? -5.656 -10.965 20.748 1.00 85.12 187 LEU A O 1
ATOM 1472 N N . SER A 1 188 ? -3.645 -10.824 19.785 1.00 76.19 188 SER A N 1
ATOM 1473 C CA . SER A 1 188 ? -3.183 -12.163 20.181 1.00 76.19 188 SER A CA 1
ATOM 1474 C C . SER A 1 188 ? -2.801 -12.291 21.651 1.00 76.19 188 SER A C 1
ATOM 1476 O O . SER A 1 188 ? -2.663 -13.402 22.161 1.00 76.19 188 SER A O 1
ATOM 1478 N N . ARG A 1 189 ? -2.612 -11.172 22.356 1.00 65.19 189 ARG A N 1
ATOM 1479 C CA . ARG A 1 189 ? -2.245 -11.176 23.774 1.00 65.19 189 ARG A CA 1
ATOM 1480 C C . ARG A 1 189 ? -3.516 -11.037 24.609 1.00 65.19 189 ARG A C 1
ATOM 1482 O O . ARG A 1 189 ? -4.132 -9.976 24.596 1.00 65.19 189 ARG A O 1
ATOM 1489 N N . GLN A 1 190 ? -3.875 -12.099 25.334 1.00 55.94 190 GLN A N 1
ATOM 1490 C CA . GLN A 1 190 ? -5.120 -12.208 26.113 1.00 55.94 190 GLN A CA 1
ATOM 1491 C C . GLN A 1 190 ? -5.352 -11.036 27.089 1.00 55.94 190 GLN A C 1
ATOM 1493 O O . GLN A 1 190 ? -6.495 -10.672 27.337 1.00 55.94 190 GLN A O 1
ATOM 1498 N N . ASP A 1 191 ? -4.289 -10.378 27.559 1.00 56.41 191 ASP A N 1
ATOM 1499 C CA . ASP A 1 191 ? -4.363 -9.293 28.549 1.00 56.41 191 ASP A CA 1
ATOM 1500 C C . ASP A 1 191 ? -4.653 -7.893 27.963 1.00 56.41 191 ASP A C 1
ATOM 1502 O O . ASP A 1 191 ? -4.580 -6.899 28.684 1.00 56.41 191 ASP A O 1
ATOM 1506 N N . LYS A 1 192 ? -4.892 -7.757 26.648 1.00 67.12 192 LYS A N 1
ATOM 1507 C CA . LYS A 1 192 ? -4.890 -6.439 25.974 1.00 67.12 192 LYS A CA 1
ATOM 1508 C C . LYS A 1 192 ? -6.246 -5.815 25.672 1.00 67.12 192 LYS A C 1
ATOM 1510 O O . LYS A 1 192 ? -6.266 -4.663 25.234 1.00 67.12 192 LYS A O 1
ATOM 1515 N N . VAL A 1 193 ? -7.339 -6.538 25.892 1.00 79.75 193 VAL A N 1
ATOM 1516 C CA . VAL A 1 193 ? -8.693 -6.031 25.654 1.00 79.75 193 VAL A CA 1
ATOM 1517 C C . VAL A 1 193 ? -9.402 -5.890 26.992 1.00 79.75 193 VAL A C 1
ATOM 1519 O O . VAL A 1 193 ? -9.707 -6.876 27.655 1.00 79.75 193 VAL A O 1
ATOM 1522 N N . GLU A 1 194 ? -9.661 -4.650 27.392 1.00 86.25 194 GLU A N 1
ATOM 1523 C CA . GLU A 1 194 ? -10.396 -4.330 28.616 1.00 86.25 194 GLU A CA 1
ATOM 1524 C C . GLU A 1 194 ? -11.755 -3.725 28.259 1.00 86.25 194 GLU A C 1
ATOM 1526 O O . GLU A 1 194 ? -11.872 -2.986 27.286 1.00 86.25 194 GLU A O 1
ATOM 1531 N N . VAL A 1 195 ? -12.786 -3.976 29.065 1.00 84.19 195 VAL A N 1
ATOM 1532 C CA . VAL A 1 195 ? -14.076 -3.282 28.934 1.00 84.19 195 VAL A CA 1
ATOM 1533 C C . VAL A 1 195 ? -14.259 -2.369 30.136 1.00 84.19 195 VAL A C 1
ATOM 1535 O O . VAL A 1 195 ? -14.232 -2.819 31.282 1.00 84.19 195 VAL A O 1
ATOM 1538 N N . LYS A 1 196 ? -14.440 -1.067 29.897 1.00 83.75 196 LYS A N 1
ATOM 1539 C CA . LYS A 1 196 ? -14.586 -0.075 30.967 1.00 83.75 196 LYS A CA 1
ATOM 1540 C C . LYS A 1 196 ? -15.493 1.076 30.554 1.00 83.75 196 LYS A C 1
ATOM 1542 O O . LYS A 1 196 ? -15.241 1.762 29.570 1.00 83.75 196 LYS A O 1
ATOM 1547 N N . GLY A 1 197 ? -16.522 1.333 31.363 1.00 79.25 197 GLY A N 1
ATOM 1548 C CA . GLY A 1 197 ? -17.412 2.487 31.188 1.00 79.25 197 GLY A CA 1
ATOM 1549 C C . GLY A 1 197 ? -18.158 2.509 29.849 1.00 79.25 197 GLY A C 1
ATOM 1550 O O . GLY A 1 197 ? -18.353 3.588 29.305 1.00 79.25 197 GLY A O 1
ATOM 1551 N N . GLY A 1 198 ? -18.519 1.339 29.309 1.00 83.62 198 GLY A N 1
ATOM 1552 C CA . GLY A 1 198 ? -19.180 1.209 28.002 1.00 83.62 198 GLY A CA 1
ATOM 1553 C C . GLY A 1 198 ? -18.237 1.254 26.794 1.00 83.62 198 GLY A C 1
ATOM 1554 O O . GLY A 1 198 ? -18.712 1.272 25.662 1.00 83.62 198 GLY A O 1
ATOM 1555 N N . TYR A 1 199 ? -16.919 1.266 27.024 1.00 90.62 199 TYR A N 1
ATOM 1556 C CA . TYR A 1 199 ? -15.910 1.232 25.970 1.00 90.62 199 TYR A CA 1
ATOM 1557 C C . TYR A 1 199 ? -15.103 -0.061 26.010 1.00 90.62 199 TYR A C 1
ATOM 1559 O O . TYR A 1 199 ? -14.716 -0.522 27.088 1.00 90.62 199 TYR A O 1
ATOM 1567 N N . THR A 1 200 ? -14.776 -0.572 24.828 1.00 93.00 200 THR A N 1
ATOM 1568 C CA . THR A 1 200 ? -13.715 -1.558 24.621 1.00 93.00 200 THR A CA 1
ATOM 1569 C C . THR A 1 200 ? -12.395 -0.815 24.477 1.00 93.00 200 THR A C 1
ATOM 1571 O O . THR A 1 200 ? -12.268 0.092 23.656 1.00 93.00 200 THR A O 1
ATOM 1574 N N . ILE A 1 201 ? -11.414 -1.170 25.294 1.00 93.06 201 ILE A N 1
ATOM 1575 C CA . ILE A 1 201 ? -10.131 -0.489 25.406 1.00 93.06 201 ILE A CA 1
ATOM 1576 C C . ILE A 1 201 ? -9.026 -1.406 24.898 1.00 93.06 201 ILE A C 1
ATOM 1578 O O . ILE A 1 201 ? -8.886 -2.534 25.370 1.00 93.06 201 ILE A O 1
ATOM 1582 N N . ILE A 1 202 ? -8.211 -0.884 23.981 1.00 93.12 202 ILE A N 1
ATOM 1583 C CA . ILE A 1 202 ? -7.000 -1.532 23.480 1.00 93.12 202 ILE A CA 1
ATOM 1584 C C . ILE A 1 202 ? -5.800 -0.628 23.754 1.00 93.12 202 ILE A C 1
ATOM 1586 O O . ILE A 1 202 ? -5.814 0.567 23.460 1.00 93.12 202 ILE A O 1
ATOM 1590 N N . ASN A 1 203 ? -4.735 -1.211 24.300 1.00 92.06 203 ASN A N 1
ATOM 1591 C CA . ASN A 1 203 ? -3.485 -0.506 24.563 1.00 92.06 203 ASN A CA 1
ATOM 1592 C C . ASN A 1 203 ? -2.432 -0.827 23.492 1.00 92.06 203 ASN A C 1
ATOM 1594 O O . ASN A 1 203 ? -1.917 -1.948 23.416 1.00 92.06 203 ASN A O 1
ATOM 1598 N N . LEU A 1 204 ? -2.053 0.184 22.711 1.00 91.94 204 LEU A N 1
ATOM 1599 C CA . LEU A 1 204 ? -0.943 0.126 21.761 1.00 91.94 204 LEU A CA 1
ATOM 1600 C C . LEU A 1 204 ? 0.329 0.618 22.446 1.00 91.94 204 LEU A C 1
ATOM 1602 O O . LEU A 1 204 ? 0.358 1.729 22.964 1.00 91.94 204 LEU A O 1
ATOM 1606 N N . HIS A 1 205 ? 1.388 -0.186 22.470 1.00 89.56 205 HIS A N 1
ATOM 1607 C CA . HIS A 1 205 ? 2.653 0.258 23.057 1.00 89.56 205 HIS A CA 1
ATOM 1608 C C . HIS A 1 205 ? 3.321 1.314 22.184 1.00 89.56 205 HIS A C 1
ATOM 1610 O O . HIS A 1 205 ? 3.286 1.230 20.960 1.00 89.56 205 HIS A O 1
ATOM 1616 N N . ALA A 1 206 ? 3.960 2.278 22.840 1.00 87.94 206 ALA A N 1
ATOM 1617 C CA . ALA A 1 206 ? 4.713 3.323 22.178 1.00 87.94 206 ALA A CA 1
ATOM 1618 C C . ALA A 1 206 ? 6.059 3.534 22.867 1.00 87.94 206 ALA A C 1
ATOM 1620 O O . ALA A 1 206 ? 6.175 3.405 24.089 1.00 87.94 206 ALA A O 1
ATOM 1621 N N . TYR A 1 207 ? 7.070 3.887 22.081 1.00 87.31 207 TYR A N 1
ATOM 1622 C CA . TYR A 1 207 ? 8.399 4.207 22.582 1.00 87.31 207 TYR A CA 1
ATOM 1623 C C . TYR A 1 207 ? 8.736 5.648 22.230 1.00 87.31 207 TYR A C 1
ATOM 1625 O O . TYR A 1 207 ? 8.594 6.063 21.085 1.00 87.31 207 TYR A O 1
ATOM 1633 N N . CYS A 1 208 ? 9.189 6.405 23.226 1.00 85.00 208 CYS A N 1
ATOM 1634 C CA . CYS A 1 208 ? 9.777 7.724 23.016 1.00 85.00 208 CYS A CA 1
ATOM 1635 C C . CYS A 1 208 ? 11.302 7.629 23.022 1.00 85.00 208 CYS A C 1
ATOM 1637 O O . CYS A 1 208 ? 11.860 6.917 23.871 1.00 85.00 208 CYS A O 1
ATOM 1639 N N . ASP A 1 209 ? 11.953 8.387 22.143 1.00 81.81 209 ASP A N 1
ATOM 1640 C CA . ASP A 1 209 ? 13.403 8.362 21.983 1.00 81.81 209 ASP A CA 1
ATOM 1641 C C . ASP A 1 209 ? 14.118 8.781 23.271 1.00 81.81 209 ASP A C 1
ATOM 1643 O O . ASP A 1 209 ? 13.878 9.832 23.869 1.00 81.81 209 ASP A O 1
ATOM 1647 N N . SER A 1 210 ? 15.028 7.921 23.726 1.00 72.56 210 SER A N 1
ATOM 1648 C CA . SER A 1 210 ? 15.775 8.119 24.971 1.00 72.56 210 SER A CA 1
ATOM 1649 C C . SER A 1 210 ? 16.744 9.299 24.919 1.00 72.56 210 SER A C 1
ATOM 1651 O O . SER A 1 210 ? 17.105 9.825 25.971 1.00 72.56 210 SER A O 1
ATOM 1653 N N . PHE A 1 211 ? 17.167 9.708 23.719 1.00 66.81 211 PHE A N 1
ATOM 1654 C CA . PHE A 1 211 ? 17.988 10.901 23.523 1.00 66.81 211 PHE A CA 1
ATOM 1655 C C . PHE A 1 211 ? 17.188 12.170 23.845 1.00 66.81 211 PHE A C 1
ATOM 1657 O O . PHE A 1 211 ? 17.623 12.974 24.666 1.00 66.81 211 PHE A O 1
ATOM 1664 N N . ASP A 1 212 ? 15.972 12.278 23.313 1.00 67.50 212 ASP A N 1
ATOM 1665 C CA . ASP A 1 212 ? 15.100 13.446 23.470 1.00 67.50 212 ASP A CA 1
ATOM 1666 C C . ASP A 1 212 ? 14.573 13.612 24.901 1.00 67.50 212 ASP A C 1
ATOM 1668 O O . ASP A 1 212 ? 14.472 14.736 25.403 1.00 67.50 212 ASP A O 1
ATOM 1672 N N . LYS A 1 213 ? 14.381 12.501 25.628 1.00 65.75 213 LYS A N 1
ATOM 1673 C CA . LYS A 1 213 ? 14.020 12.528 27.058 1.00 65.75 213 LYS A CA 1
ATOM 1674 C C . LYS A 1 213 ? 15.027 13.293 27.917 1.00 65.75 213 LYS A C 1
ATOM 1676 O O . LYS A 1 213 ? 14.632 13.930 28.892 1.00 65.75 213 LYS A O 1
ATOM 1681 N N . LYS A 1 214 ? 16.319 13.264 27.564 1.00 63.62 214 LYS A N 1
ATOM 1682 C CA . LYS A 1 214 ? 17.367 14.009 28.288 1.00 63.62 214 LYS A CA 1
ATOM 1683 C C . LYS A 1 214 ? 17.239 15.524 28.110 1.00 63.62 214 LYS A C 1
ATOM 1685 O O . LYS A 1 214 ? 17.739 16.267 28.948 1.00 63.62 214 LYS A O 1
ATOM 1690 N N . TYR A 1 215 ? 16.540 15.965 27.066 1.00 69.62 215 TYR A N 1
ATOM 1691 C CA . TYR A 1 215 ? 16.279 17.369 26.749 1.00 69.62 215 TYR A CA 1
ATOM 1692 C C . TYR A 1 215 ? 14.833 17.786 27.060 1.00 69.62 215 TYR A C 1
ATOM 1694 O O . TYR A 1 215 ? 14.376 18.826 26.593 1.00 69.62 215 TYR A O 1
ATOM 1702 N N . GLY A 1 216 ? 14.104 16.983 27.846 1.00 72.75 216 GLY A N 1
ATOM 1703 C CA . GLY A 1 216 ? 12.721 17.268 28.240 1.00 72.75 216 GLY A CA 1
ATOM 1704 C C . GLY A 1 216 ? 11.692 17.097 27.119 1.00 72.75 216 GLY A C 1
ATOM 1705 O O . GLY A 1 216 ? 10.546 17.506 27.293 1.00 72.75 216 GLY A O 1
ATOM 1706 N N . ARG A 1 217 ? 12.081 16.492 25.991 1.00 79.00 217 ARG A N 1
ATOM 1707 C CA . ARG A 1 217 ? 11.204 16.199 24.853 1.00 79.00 217 ARG A CA 1
ATOM 1708 C C . ARG A 1 217 ? 10.715 14.760 24.911 1.00 79.00 217 ARG A C 1
ATOM 1710 O O . ARG A 1 217 ? 11.432 13.861 25.346 1.00 79.00 217 ARG A O 1
ATOM 1717 N N . ASN A 1 218 ? 9.480 14.539 24.476 1.00 81.81 218 ASN A N 1
ATOM 1718 C CA . ASN A 1 218 ? 8.849 13.217 24.474 1.00 81.81 218 ASN A CA 1
ATOM 1719 C C . ASN A 1 218 ? 8.464 12.834 23.051 1.00 81.81 218 ASN A C 1
ATOM 1721 O O . ASN A 1 218 ? 7.325 12.462 22.773 1.00 81.81 218 ASN A O 1
ATOM 1725 N N . ARG A 1 219 ? 9.421 12.939 22.137 1.00 86.19 219 ARG A N 1
ATOM 1726 C CA . ARG A 1 219 ? 9.229 12.528 20.755 1.00 86.19 219 ARG A CA 1
ATOM 1727 C C . ARG A 1 219 ? 9.093 11.014 20.659 1.00 86.19 219 ARG A C 1
ATOM 1729 O O . ARG A 1 219 ? 9.829 10.276 21.317 1.00 86.19 219 ARG A O 1
ATOM 1736 N N . LEU A 1 220 ? 8.135 10.549 19.862 1.00 86.81 220 LEU A N 1
ATOM 1737 C CA . LEU A 1 220 ? 8.021 9.134 19.518 1.00 86.81 220 LEU A CA 1
ATOM 1738 C C . LEU A 1 220 ? 9.232 8.702 18.693 1.00 86.81 220 LEU A C 1
ATOM 1740 O O . LEU A 1 220 ? 9.655 9.430 17.800 1.00 86.81 220 LEU A O 1
ATOM 1744 N N . SER A 1 221 ? 9.751 7.503 18.956 1.00 88.38 221 SER A N 1
ATOM 1745 C CA . SER A 1 221 ? 10.738 6.911 18.060 1.00 88.38 221 SER A CA 1
ATOM 1746 C C . SER A 1 221 ? 10.121 6.736 16.677 1.00 88.38 221 SER A C 1
ATOM 1748 O O . SER A 1 221 ? 8.931 6.426 16.555 1.00 88.38 221 SER A O 1
ATOM 1750 N N . TYR A 1 222 ? 10.938 6.880 15.634 1.00 87.44 222 TYR A N 1
ATOM 1751 C CA . TYR A 1 222 ? 10.481 6.762 14.247 1.00 87.44 222 TYR A CA 1
ATOM 1752 C C . TYR A 1 222 ? 9.686 5.465 14.001 1.00 87.44 222 TYR A C 1
ATOM 1754 O O . TYR A 1 222 ? 8.570 5.500 13.490 1.00 87.44 222 TYR A O 1
ATOM 1762 N N . SER A 1 223 ? 10.203 4.330 14.483 1.00 88.56 223 SER A N 1
ATOM 1763 C CA . SER A 1 223 ? 9.540 3.024 14.374 1.00 88.56 223 SER A CA 1
ATOM 1764 C C . SER A 1 223 ? 8.196 2.952 15.107 1.00 88.56 223 SER A C 1
ATOM 1766 O O . SER A 1 223 ? 7.251 2.329 14.621 1.00 88.56 223 SER A O 1
ATOM 1768 N N . SER A 1 224 ? 8.087 3.587 16.279 1.00 89.62 224 SER A N 1
ATOM 1769 C CA . SER A 1 224 ? 6.844 3.628 17.050 1.00 89.62 224 SER A CA 1
ATOM 1770 C C . SER A 1 224 ? 5.805 4.503 16.360 1.00 89.62 224 SER A C 1
ATOM 1772 O O . SER A 1 224 ? 4.626 4.159 16.361 1.00 89.62 224 SER A O 1
ATOM 1774 N N . GLN A 1 225 ? 6.235 5.626 15.789 1.00 91.06 225 GLN A N 1
ATOM 1775 C CA . GLN A 1 225 ? 5.376 6.527 15.039 1.00 91.06 225 GLN A CA 1
ATOM 1776 C C . GLN A 1 225 ? 4.817 5.830 13.794 1.00 91.06 225 GLN A C 1
ATOM 1778 O O . GLN A 1 225 ? 3.603 5.800 13.615 1.00 91.06 225 GLN A O 1
ATOM 1783 N N . GLU A 1 226 ? 5.674 5.203 12.987 1.00 91.25 226 GLU A N 1
ATOM 1784 C CA . GLU A 1 226 ? 5.266 4.461 11.789 1.00 91.25 226 GLU A CA 1
ATOM 1785 C C . GLU A 1 226 ? 4.282 3.329 12.123 1.00 91.25 226 GLU A C 1
ATOM 1787 O O . GLU A 1 226 ? 3.227 3.211 11.497 1.00 91.25 226 GLU A O 1
ATOM 1792 N N . SER A 1 227 ? 4.569 2.556 13.177 1.00 92.12 227 SER A N 1
ATOM 1793 C CA . SER A 1 227 ? 3.700 1.460 13.628 1.00 92.12 227 SER A CA 1
ATOM 1794 C C . SER A 1 227 ? 2.313 1.950 14.059 1.00 92.12 227 SER A C 1
ATOM 1796 O O . SER A 1 227 ? 1.304 1.340 13.708 1.00 92.12 227 SER A O 1
ATOM 1798 N N . LEU A 1 228 ? 2.241 3.059 14.804 1.00 93.50 228 LEU A N 1
ATOM 1799 C CA . LEU A 1 228 ? 0.969 3.641 15.243 1.00 93.50 228 LEU A CA 1
ATOM 1800 C C . LEU A 1 228 ? 0.179 4.221 14.067 1.00 93.50 228 LEU A C 1
ATOM 1802 O O . LEU A 1 228 ? -1.018 3.972 13.960 1.00 93.50 228 LEU A O 1
ATOM 1806 N N . VAL A 1 229 ? 0.839 4.960 13.171 1.00 93.94 229 VAL A N 1
ATOM 1807 C CA . VAL A 1 229 ? 0.210 5.506 11.957 1.00 93.94 229 VAL A CA 1
ATOM 1808 C C . VAL A 1 229 ? -0.370 4.379 11.106 1.00 93.94 229 VAL A C 1
ATOM 1810 O O . VAL A 1 229 ? -1.508 4.485 10.651 1.00 93.94 229 VAL A O 1
ATOM 1813 N N . SER A 1 230 ? 0.374 3.283 10.940 1.00 93.56 230 SER A N 1
ATOM 1814 C CA . SER A 1 230 ? -0.108 2.085 10.252 1.00 93.56 230 SER A CA 1
ATOM 1815 C C . SER A 1 230 ? -1.339 1.486 10.947 1.00 93.56 230 SER A C 1
ATOM 1817 O O . SER A 1 230 ? -2.369 1.297 10.303 1.00 93.56 230 SER A O 1
ATOM 1819 N N . ALA A 1 231 ? -1.301 1.300 12.272 1.00 95.12 231 ALA A N 1
ATOM 1820 C CA . ALA A 1 231 ? -2.438 0.780 13.039 1.00 95.12 231 ALA A CA 1
ATOM 1821 C C . ALA A 1 231 ? -3.709 1.635 12.873 1.00 95.12 231 ALA A C 1
ATOM 1823 O O . ALA A 1 231 ? -4.788 1.099 12.620 1.00 95.12 231 ALA A O 1
ATOM 1824 N N . PHE A 1 232 ? -3.598 2.965 12.952 1.00 96.19 232 PHE A N 1
ATOM 1825 C CA . PHE A 1 232 ? -4.749 3.851 12.753 1.00 96.19 232 PHE A CA 1
ATOM 1826 C C . PHE A 1 232 ? -5.256 3.841 11.305 1.00 96.19 232 PHE A C 1
ATOM 1828 O O . PHE A 1 232 ? -6.464 3.866 11.091 1.00 96.19 232 PHE A O 1
ATOM 1835 N N . ARG A 1 233 ? -4.380 3.715 10.300 1.00 94.69 233 ARG A N 1
ATOM 1836 C CA . ARG A 1 233 ? -4.812 3.545 8.900 1.00 94.69 233 ARG A CA 1
ATOM 1837 C C . ARG A 1 233 ? -5.572 2.240 8.675 1.00 94.69 233 ARG A C 1
ATOM 1839 O O . ARG A 1 233 ? -6.559 2.245 7.946 1.00 94.69 233 ARG A O 1
ATOM 1846 N N . LEU A 1 234 ? -5.146 1.145 9.305 1.00 94.94 234 LEU A N 1
ATOM 1847 C CA . LEU A 1 234 ? -5.881 -0.122 9.270 1.00 94.94 234 LEU A CA 1
ATOM 1848 C C . LEU A 1 234 ? -7.252 0.036 9.937 1.00 94.94 234 LEU A C 1
ATOM 1850 O O . LEU A 1 234 ? -8.255 -0.407 9.391 1.00 94.94 234 LEU A O 1
ATOM 1854 N N . MET A 1 235 ? -7.317 0.728 11.078 1.00 95.81 235 MET A N 1
ATOM 1855 C CA . MET A 1 235 ? -8.587 1.018 11.748 1.00 95.81 235 MET A CA 1
ATOM 1856 C C . MET A 1 235 ? -9.538 1.828 10.867 1.00 95.81 235 MET A C 1
ATOM 1858 O O . MET A 1 235 ? -10.705 1.466 10.770 1.00 95.81 235 MET A O 1
ATOM 1862 N N . ALA A 1 236 ? -9.050 2.864 10.181 1.00 95.31 236 ALA A N 1
ATOM 1863 C CA . ALA A 1 236 ? -9.863 3.639 9.247 1.00 95.31 236 ALA A CA 1
ATOM 1864 C C . ALA A 1 236 ? -10.432 2.775 8.108 1.00 95.31 236 ALA A C 1
ATOM 1866 O O . ALA A 1 236 ? -11.609 2.890 7.790 1.00 95.31 236 ALA A O 1
ATOM 1867 N N . GLN A 1 237 ? -9.640 1.856 7.543 1.00 94.12 237 GLN A N 1
ATOM 1868 C CA . GLN A 1 237 ? -10.134 0.926 6.518 1.00 94.12 237 GLN A CA 1
ATOM 1869 C C . GLN A 1 237 ? -11.245 0.009 7.050 1.00 94.12 237 GLN A C 1
ATOM 1871 O O . GLN A 1 237 ? -12.235 -0.218 6.360 1.00 94.12 237 GLN A O 1
ATOM 1876 N N . VAL A 1 238 ? -11.125 -0.480 8.289 1.00 94.94 238 VAL A N 1
ATOM 1877 C CA . VAL A 1 238 ? -12.190 -1.276 8.927 1.00 94.94 238 VAL A CA 1
ATOM 1878 C C . VAL A 1 238 ? -13.451 -0.435 9.162 1.00 94.94 238 VAL A C 1
ATOM 1880 O O . VAL A 1 238 ? -14.558 -0.946 9.016 1.00 94.94 238 VAL A O 1
ATOM 1883 N N . MET A 1 239 ? -13.310 0.853 9.493 1.00 95.19 239 MET A N 1
ATOM 1884 C CA . MET A 1 239 ? -14.457 1.758 9.647 1.00 95.19 239 MET A CA 1
ATOM 1885 C C . MET A 1 239 ? -15.156 2.032 8.309 1.00 95.19 239 MET A C 1
ATOM 1887 O O . MET A 1 239 ? -16.380 1.964 8.264 1.00 95.19 239 MET A O 1
ATOM 1891 N N . ASN A 1 240 ? -14.409 2.223 7.216 1.00 93.12 240 ASN A N 1
ATOM 1892 C CA . ASN A 1 240 ? -14.980 2.314 5.865 1.00 93.12 240 ASN A CA 1
ATOM 1893 C C . ASN A 1 240 ? -15.741 1.036 5.485 1.00 93.12 240 ASN A C 1
ATOM 1895 O O . ASN A 1 240 ? -16.860 1.100 4.986 1.00 93.12 240 ASN A O 1
ATOM 1899 N N . TRP A 1 241 ? -15.175 -0.142 5.776 1.00 93.75 241 TRP A N 1
ATOM 1900 C CA . TRP A 1 241 ? -15.872 -1.414 5.554 1.00 93.75 241 TRP A CA 1
ATOM 1901 C C . TRP A 1 241 ? -17.210 -1.487 6.311 1.00 93.75 241 TRP A C 1
ATOM 1903 O O . TRP A 1 241 ? -18.182 -2.034 5.796 1.00 93.75 241 TRP A O 1
ATOM 1913 N N . ALA A 1 242 ? -17.272 -0.904 7.511 1.00 93.88 242 ALA A N 1
ATOM 1914 C CA . ALA A 1 242 ? -18.480 -0.823 8.329 1.00 93.88 242 ALA A CA 1
ATOM 1915 C C . ALA A 1 242 ? -19.415 0.349 7.956 1.00 93.88 242 ALA A C 1
ATOM 1917 O O . ALA A 1 242 ? -20.380 0.599 8.681 1.00 93.88 242 ALA A O 1
ATOM 1918 N N . SER A 1 243 ? -19.136 1.075 6.865 1.00 92.88 243 SER A N 1
ATOM 1919 C CA . SER A 1 243 ? -19.869 2.278 6.438 1.00 92.88 243 SER A CA 1
ATOM 1920 C C . SER A 1 243 ? -19.904 3.383 7.504 1.00 92.88 243 SER A C 1
ATOM 1922 O O . SER A 1 243 ? -20.917 4.055 7.701 1.00 92.88 243 SER A O 1
ATOM 1924 N N . LEU A 1 244 ? -18.792 3.549 8.224 1.00 93.50 244 LEU A N 1
ATOM 1925 C CA . LEU A 1 244 ? -18.551 4.619 9.194 1.00 93.50 244 LEU A CA 1
ATOM 1926 C C . LEU A 1 244 ? -17.533 5.617 8.616 1.00 93.50 244 LEU A C 1
ATOM 1928 O O . LEU A 1 244 ? -16.461 5.827 9.189 1.00 93.50 244 LEU A O 1
ATOM 1932 N N . ASP A 1 245 ? -17.860 6.195 7.460 1.00 91.75 245 ASP A N 1
ATOM 1933 C CA . ASP A 1 245 ? -16.930 6.978 6.632 1.00 91.75 245 ASP A CA 1
ATOM 1934 C C . ASP A 1 245 ? -16.399 8.229 7.358 1.00 91.75 245 ASP A C 1
ATOM 1936 O O . ASP A 1 245 ? -15.192 8.475 7.370 1.00 91.75 245 ASP A O 1
ATOM 1940 N N . ASP A 1 246 ? -17.265 8.960 8.068 1.00 93.56 246 ASP A N 1
ATOM 1941 C CA . ASP A 1 246 ? -16.872 10.149 8.844 1.00 93.56 246 ASP A CA 1
ATOM 1942 C C . ASP A 1 246 ? -15.857 9.801 9.950 1.00 93.56 246 ASP A C 1
ATOM 1944 O O . ASP A 1 246 ? -14.882 10.520 10.203 1.00 93.56 246 ASP A O 1
ATOM 1948 N N . LEU A 1 247 ? -16.053 8.656 10.612 1.00 95.75 247 LEU A N 1
ATOM 1949 C CA . LEU A 1 247 ? -15.128 8.161 11.629 1.00 95.75 247 LEU A CA 1
ATOM 1950 C C . LEU A 1 247 ? -13.804 7.724 10.995 1.00 95.75 247 LEU A C 1
ATOM 1952 O O . LEU A 1 247 ? -12.736 8.000 11.550 1.00 95.75 247 LEU A O 1
ATOM 1956 N N . ALA A 1 248 ? -13.851 7.064 9.839 1.00 94.75 248 ALA A N 1
ATOM 1957 C CA . ALA A 1 248 ? -12.656 6.685 9.102 1.00 94.75 248 ALA A CA 1
ATOM 1958 C C . ALA A 1 248 ? -11.831 7.915 8.695 1.00 94.75 248 ALA A C 1
ATOM 1960 O O . ALA A 1 248 ? -10.617 7.933 8.922 1.00 94.75 248 ALA A O 1
ATOM 1961 N N . GLU A 1 249 ? -12.472 8.967 8.179 1.00 94.62 249 GLU A N 1
ATOM 1962 C CA . GLU A 1 249 ? -11.812 10.227 7.829 1.00 94.62 249 GLU A CA 1
ATOM 1963 C C . GLU A 1 249 ? -11.174 10.888 9.060 1.00 94.62 249 GLU A C 1
ATOM 1965 O O . GLU A 1 249 ? -9.996 11.262 9.025 1.00 94.62 249 GLU A O 1
ATOM 1970 N N . ALA A 1 250 ? -11.892 10.948 10.188 1.00 96.19 250 ALA A N 1
ATOM 1971 C CA . ALA A 1 250 ? -11.356 11.479 11.441 1.00 96.19 250 ALA A CA 1
ATOM 1972 C C . ALA A 1 250 ? -10.118 10.699 11.929 1.00 96.19 250 ALA A C 1
ATOM 1974 O O . ALA A 1 250 ? -9.140 11.294 12.398 1.00 96.19 250 ALA A O 1
ATOM 1975 N N . ILE A 1 251 ? -10.122 9.369 11.791 1.00 96.56 251 ILE A N 1
ATOM 1976 C CA . ILE A 1 251 ? -8.976 8.516 12.133 1.00 96.56 251 ILE A CA 1
ATOM 1977 C C . ILE A 1 251 ? -7.798 8.763 11.178 1.00 96.56 251 ILE A C 1
ATOM 1979 O O . ILE A 1 251 ? -6.653 8.840 11.634 1.00 96.56 251 ILE A O 1
ATOM 1983 N N . VAL A 1 252 ? -8.045 8.931 9.874 1.00 94.88 252 VAL A N 1
ATOM 1984 C CA . VAL A 1 252 ? -7.000 9.279 8.892 1.00 94.88 252 VAL A CA 1
ATOM 1985 C C . VAL A 1 252 ? -6.378 10.636 9.215 1.00 94.88 252 VAL A C 1
ATOM 1987 O O . VAL A 1 252 ? -5.149 10.758 9.208 1.00 94.88 252 VAL A O 1
ATOM 1990 N N . GLY A 1 253 ? -7.199 11.634 9.552 1.00 94.25 253 GLY A N 1
ATOM 1991 C CA . GLY A 1 253 ? -6.739 12.945 10.010 1.00 94.25 253 GLY A CA 1
ATOM 1992 C C . GLY A 1 253 ? -5.829 12.829 11.234 1.00 94.25 253 GLY A C 1
ATOM 1993 O O . GLY A 1 253 ? -4.704 13.328 11.225 1.00 94.25 253 GLY A O 1
ATOM 1994 N N . PHE A 1 254 ? -6.248 12.058 12.241 1.00 94.81 254 PHE A N 1
ATOM 1995 C CA . PHE A 1 254 ? -5.435 11.798 13.428 1.00 94.81 254 PHE A CA 1
ATOM 1996 C C . PHE A 1 254 ? -4.107 11.090 13.108 1.00 94.81 254 PHE A C 1
ATOM 1998 O O . PHE A 1 254 ? -3.055 11.468 13.631 1.00 94.81 254 PHE A O 1
ATOM 2005 N N . ALA A 1 255 ? -4.118 10.084 12.228 1.00 93.94 255 ALA A N 1
ATOM 2006 C CA . ALA A 1 255 ? -2.906 9.384 11.802 1.00 93.94 255 ALA A CA 1
ATOM 2007 C C . ALA A 1 255 ? -1.935 10.319 11.057 1.00 93.94 255 ALA A C 1
ATOM 2009 O O . ALA A 1 255 ? -0.714 10.237 11.232 1.00 93.94 255 ALA A O 1
ATOM 2010 N N . LYS A 1 256 ? -2.466 11.239 10.245 1.00 91.69 256 LYS A N 1
ATOM 2011 C CA . LYS A 1 256 ? -1.679 12.275 9.572 1.00 91.69 256 LYS A CA 1
ATOM 2012 C C . LYS A 1 256 ? -1.044 13.222 10.588 1.00 91.69 256 LYS A C 1
ATOM 2014 O O . LYS A 1 256 ? 0.164 13.428 10.530 1.00 91.69 256 LYS A O 1
ATOM 2019 N N . ASP A 1 257 ? -1.803 13.714 11.560 1.00 89.81 257 ASP A N 1
ATOM 2020 C CA . ASP A 1 257 ? -1.279 14.592 12.611 1.00 89.81 257 ASP A CA 1
ATOM 2021 C C . ASP A 1 257 ? -0.187 13.911 13.442 1.00 89.81 257 ASP A C 1
ATOM 2023 O O . ASP A 1 257 ? 0.840 14.518 13.748 1.00 89.81 257 ASP A O 1
ATOM 2027 N N . LEU A 1 258 ? -0.363 12.626 13.761 1.00 87.81 258 LEU A N 1
ATOM 2028 C CA . LEU A 1 258 ? 0.651 11.826 14.447 1.00 87.81 258 LEU A CA 1
ATOM 2029 C C . LEU A 1 258 ? 1.944 11.701 13.626 1.00 87.81 258 LEU A C 1
ATOM 2031 O O . LEU A 1 258 ? 3.028 11.639 14.204 1.00 87.81 258 LEU A O 1
ATOM 2035 N N . SER A 1 259 ? 1.841 11.706 12.294 1.00 82.88 259 SER A N 1
ATOM 2036 C CA . SER A 1 259 ? 2.988 11.605 11.383 1.00 82.88 259 SER A CA 1
ATOM 2037 C C . SER A 1 259 ? 3.885 12.852 11.388 1.00 82.88 259 SER A C 1
ATOM 2039 O O . SER A 1 259 ? 5.054 12.765 11.017 1.00 82.88 259 SER A O 1
ATOM 2041 N N . TYR A 1 260 ? 3.360 14.005 11.803 1.00 75.81 260 TYR A N 1
ATOM 2042 C CA . TYR A 1 260 ? 4.093 15.277 11.825 1.00 75.81 260 TYR A CA 1
ATOM 2043 C C . TYR A 1 260 ? 4.365 15.791 13.242 1.00 75.81 260 TYR A C 1
ATOM 2045 O O . TYR A 1 260 ? 4.875 16.896 13.415 1.00 75.81 260 TYR A O 1
ATOM 2053 N N . ARG A 1 261 ? 3.993 15.026 14.272 1.00 72.62 261 ARG A N 1
ATOM 2054 C CA . ARG A 1 261 ? 4.053 15.492 15.654 1.00 72.62 261 ARG A CA 1
ATOM 2055 C C . ARG A 1 261 ? 5.458 15.328 16.233 1.00 72.62 261 ARG A C 1
ATOM 2057 O O . ARG A 1 261 ? 5.926 14.212 16.439 1.00 72.62 261 ARG A O 1
ATOM 2064 N N . ASP A 1 262 ? 6.067 16.454 16.590 1.00 69.69 262 ASP A N 1
ATOM 2065 C CA . ASP A 1 262 ? 7.401 16.483 17.198 1.00 69.69 262 ASP A CA 1
ATOM 2066 C C . ASP A 1 262 ? 7.413 16.023 18.665 1.00 69.69 262 ASP A C 1
ATOM 2068 O O . ASP A 1 262 ? 8.354 15.355 19.081 1.00 69.69 262 ASP A O 1
ATOM 2072 N N . ASP A 1 263 ? 6.369 16.328 19.448 1.00 82.25 263 ASP A N 1
ATOM 2073 C CA . ASP A 1 263 ? 6.313 16.007 20.881 1.00 82.25 263 ASP A CA 1
ATOM 2074 C C . ASP A 1 263 ? 4.993 15.337 21.304 1.00 82.25 263 ASP A C 1
ATOM 2076 O O . ASP A 1 263 ? 3.881 15.815 21.036 1.00 82.25 263 ASP A O 1
ATOM 2080 N N . LEU A 1 264 ? 5.110 14.222 22.035 1.00 83.94 264 LEU A N 1
ATOM 2081 C CA . LEU A 1 264 ? 3.980 13.525 22.636 1.00 83.94 264 LEU A CA 1
ATOM 2082 C C . LEU A 1 264 ? 3.616 14.151 23.986 1.00 83.94 264 LEU A C 1
ATOM 2084 O O . LEU A 1 264 ? 4.387 14.130 24.947 1.00 83.94 264 LEU A O 1
ATOM 2088 N N . VAL A 1 265 ? 2.385 14.645 24.090 1.00 86.19 265 VAL A N 1
ATOM 2089 C CA . VAL A 1 265 ? 1.820 15.120 25.357 1.00 86.19 265 VAL A CA 1
ATOM 2090 C C . VAL A 1 265 ? 1.144 13.945 26.054 1.00 86.19 265 VAL A C 1
ATOM 2092 O O . VAL A 1 265 ? 0.259 13.317 25.482 1.00 86.19 265 VAL A O 1
ATOM 2095 N N . SER A 1 266 ? 1.550 13.635 27.285 1.00 87.69 266 SER A N 1
ATOM 2096 C CA . SER A 1 266 ? 0.918 12.583 28.092 1.00 87.69 266 SER A CA 1
ATOM 2097 C C . SER A 1 266 ? -0.464 13.018 28.585 1.00 87.69 266 SER A C 1
ATOM 2099 O O . SER A 1 266 ? -0.648 14.162 28.994 1.00 87.69 266 SER A O 1
ATOM 2101 N N . ARG A 1 267 ? -1.418 12.085 28.598 1.00 91.06 267 ARG A N 1
ATOM 2102 C CA . ARG A 1 267 ? -2.845 12.264 28.906 1.00 91.06 267 ARG A CA 1
ATOM 2103 C C . ARG A 1 267 ? -3.582 13.229 27.972 1.00 91.06 267 ARG A C 1
ATOM 2105 O O . ARG A 1 267 ? -4.655 13.709 28.336 1.00 91.06 267 ARG A O 1
ATOM 2112 N N . ALA A 1 268 ? -3.044 13.505 26.783 1.00 92.12 268 ALA A N 1
ATOM 2113 C CA . ALA A 1 268 ? -3.817 14.205 25.767 1.00 92.12 268 ALA A CA 1
ATOM 2114 C C . ALA A 1 268 ? -4.940 13.286 25.277 1.00 92.12 268 ALA A C 1
ATOM 2116 O O . ALA A 1 268 ? -4.753 12.075 25.146 1.00 92.12 268 ALA A O 1
ATOM 2117 N N . ARG A 1 269 ? -6.115 13.871 25.055 1.00 95.06 269 ARG A N 1
ATOM 2118 C CA . ARG A 1 269 ? -7.322 13.157 24.652 1.00 95.06 269 ARG A CA 1
ATOM 2119 C C . ARG A 1 269 ? -7.765 13.650 23.285 1.00 95.06 269 ARG A C 1
ATOM 2121 O O . ARG A 1 269 ? -7.958 14.848 23.105 1.00 95.06 269 ARG A O 1
ATOM 2128 N N . PHE A 1 270 ? -7.982 12.711 22.379 1.00 94.75 270 PHE A N 1
ATOM 2129 C CA . PHE A 1 270 ? -8.473 12.947 21.030 1.00 94.75 270 PHE A CA 1
ATOM 2130 C C . PHE A 1 270 ? -9.784 12.186 20.884 1.00 94.75 270 PHE A C 1
ATOM 2132 O O . PHE A 1 270 ? -9.805 10.974 21.081 1.00 94.75 270 PHE A O 1
ATOM 2139 N N . ASN A 1 271 ? -10.877 12.894 20.614 1.00 95.31 271 ASN A N 1
ATOM 2140 C CA . ASN A 1 271 ? -12.154 12.261 20.297 1.00 95.31 271 ASN A CA 1
ATOM 2141 C C . ASN A 1 271 ? -12.271 12.236 18.771 1.00 95.31 271 ASN A C 1
ATOM 2143 O O . ASN A 1 271 ? -12.129 13.281 18.141 1.00 95.31 271 ASN A O 1
ATOM 2147 N N . LEU A 1 272 ? -12.465 11.051 18.208 1.00 95.25 272 LEU A N 1
ATOM 2148 C CA . LEU A 1 272 ? -12.580 10.795 16.779 1.00 95.25 272 LEU A CA 1
ATOM 2149 C C . LEU A 1 272 ? -14.027 10.367 16.488 1.00 95.25 272 LEU A C 1
ATOM 2151 O O . LEU A 1 272 ? -14.594 9.559 17.236 1.00 95.25 272 LEU A O 1
ATOM 2155 N N . GLY A 1 273 ? -14.607 10.936 15.430 1.00 89.75 273 GLY A N 1
ATOM 2156 C CA . GLY A 1 273 ? -16.030 10.822 15.102 1.00 89.75 273 GLY A CA 1
ATOM 2157 C C . GLY A 1 273 ? -16.932 11.747 15.930 1.00 89.75 273 GLY A C 1
ATOM 2158 O O . GLY A 1 273 ? -16.580 12.188 17.032 1.00 89.75 273 GLY A O 1
ATOM 2159 N N . ASP A 1 274 ? -18.129 12.018 15.413 1.00 82.94 274 ASP A N 1
ATOM 2160 C CA . ASP A 1 274 ? -19.058 13.031 15.940 1.00 82.94 274 ASP A CA 1
ATOM 2161 C C . ASP A 1 274 ? -19.557 12.735 17.357 1.00 82.94 274 ASP A C 1
ATOM 2163 O O . ASP A 1 274 ? -19.867 13.638 18.138 1.00 82.94 274 ASP A O 1
ATOM 2167 N N . LYS A 1 275 ? -19.621 11.453 17.723 1.00 81.94 275 LYS A N 1
ATOM 2168 C CA . LYS A 1 275 ? -20.141 10.995 19.020 1.00 81.94 275 LYS A CA 1
ATOM 2169 C C . LYS A 1 275 ? -19.054 10.448 19.938 1.00 81.94 275 LYS A C 1
ATOM 2171 O O . LYS A 1 275 ? -19.363 9.712 20.873 1.00 81.94 275 LYS A O 1
ATOM 2176 N N . SER A 1 276 ? -17.788 10.819 19.705 1.00 82.88 276 SER A N 1
ATOM 2177 C CA . SER A 1 276 ? -16.635 10.233 20.410 1.00 82.88 276 SER A CA 1
ATOM 2178 C C . SER A 1 276 ? -16.634 8.705 20.314 1.00 82.88 276 SER A C 1
ATOM 2180 O O . SER A 1 276 ? -16.443 7.999 21.306 1.00 82.88 276 SER A O 1
ATOM 2182 N N . GLU A 1 277 ? -16.902 8.204 19.110 1.00 92.81 277 GLU A N 1
ATOM 2183 C CA . GLU A 1 277 ? -17.007 6.775 18.822 1.00 92.81 277 GLU A CA 1
ATOM 2184 C C . GLU A 1 277 ? -15.681 6.068 19.082 1.00 92.81 277 GLU A C 1
ATOM 2186 O O . GLU A 1 277 ? -15.659 4.962 19.628 1.00 92.81 277 GLU A O 1
ATOM 2191 N N . VAL A 1 278 ? -14.578 6.764 18.790 1.00 96.44 278 VAL A N 1
ATOM 2192 C CA . VAL A 1 278 ? -13.236 6.381 19.209 1.00 96.44 278 VAL A CA 1
ATOM 2193 C C . VAL A 1 278 ? -12.607 7.511 20.016 1.00 96.44 278 VAL A C 1
ATOM 2195 O O . VAL A 1 278 ? -12.626 8.675 19.631 1.00 96.44 278 VAL A O 1
ATOM 2198 N N . ILE A 1 279 ? -12.010 7.176 21.155 1.00 96.81 279 ILE A N 1
ATOM 2199 C CA . ILE A 1 279 ? -11.235 8.106 21.972 1.00 96.81 279 ILE A CA 1
ATOM 2200 C C . ILE A 1 279 ? -9.818 7.569 22.080 1.00 96.81 279 ILE A C 1
ATOM 2202 O O . ILE A 1 279 ? -9.604 6.472 22.592 1.00 96.81 279 ILE A O 1
ATOM 2206 N N . VAL A 1 280 ? -8.842 8.369 21.669 1.00 96.56 280 VAL A N 1
ATOM 2207 C CA . VAL A 1 280 ? -7.424 8.055 21.840 1.00 96.56 280 VAL A CA 1
ATOM 2208 C C . VAL A 1 280 ? -6.875 8.879 22.995 1.00 96.56 280 VAL A C 1
ATOM 2210 O O . VAL A 1 280 ? -6.963 10.108 22.997 1.00 96.56 280 VAL A O 1
ATOM 2213 N N . ILE A 1 281 ? -6.309 8.205 23.994 1.00 95.12 281 ILE A N 1
ATOM 2214 C CA . ILE A 1 281 ? -5.597 8.841 25.102 1.00 95.12 281 ILE A CA 1
ATOM 2215 C C . ILE A 1 281 ? -4.126 8.471 25.009 1.00 95.12 281 ILE A C 1
ATOM 2217 O O . ILE A 1 281 ? -3.756 7.298 25.004 1.00 95.12 281 ILE A O 1
ATOM 2221 N N . THR A 1 282 ? -3.270 9.478 24.956 1.00 93.31 282 THR A N 1
ATOM 2222 C CA . THR A 1 282 ? -1.826 9.277 24.865 1.00 93.31 282 THR A CA 1
ATOM 2223 C C . THR A 1 282 ? -1.207 9.119 26.246 1.00 93.31 282 THR A C 1
ATOM 2225 O O . THR A 1 282 ? -1.569 9.791 27.206 1.00 93.31 282 THR A O 1
ATOM 2228 N N . TYR A 1 283 ? -0.205 8.263 26.350 1.00 90.50 283 TYR A N 1
ATOM 2229 C CA . TYR A 1 283 ? 0.693 8.139 27.489 1.00 90.50 283 TYR A CA 1
ATOM 2230 C C . TYR A 1 283 ? 2.122 8.063 26.956 1.00 90.50 283 TYR A C 1
ATOM 2232 O O . TYR A 1 283 ? 2.347 7.712 25.802 1.00 90.50 283 TYR A O 1
ATOM 2240 N N . LEU A 1 284 ? 3.114 8.331 27.806 1.00 86.69 284 LEU A N 1
ATOM 2241 C CA . LEU A 1 284 ? 4.527 8.313 27.394 1.00 86.69 284 LEU A CA 1
ATOM 2242 C C . LEU A 1 284 ? 5.024 6.948 26.885 1.00 86.69 284 LEU A C 1
ATOM 2244 O O . LEU A 1 284 ? 6.102 6.867 26.306 1.00 86.69 284 LEU A O 1
ATOM 2248 N N . ASN A 1 285 ? 4.285 5.873 27.157 1.00 88.19 285 ASN A N 1
ATOM 2249 C CA . ASN A 1 285 ? 4.647 4.505 26.794 1.00 88.19 285 ASN A CA 1
ATOM 2250 C C . ASN A 1 285 ? 3.534 3.734 26.066 1.00 88.19 285 ASN A C 1
ATOM 2252 O O . ASN A 1 285 ? 3.706 2.544 25.786 1.00 88.19 285 ASN A O 1
ATOM 2256 N N . ARG A 1 286 ? 2.374 4.359 25.821 1.00 91.44 286 ARG A N 1
ATOM 2257 C CA . ARG A 1 286 ? 1.245 3.708 25.148 1.00 91.44 286 ARG A CA 1
ATOM 2258 C C . ARG A 1 286 ? 0.203 4.690 24.626 1.00 91.44 286 ARG A C 1
ATOM 2260 O O . ARG A 1 286 ? 0.096 5.809 25.113 1.00 91.44 286 ARG A O 1
ATOM 2267 N N . PHE A 1 287 ? -0.613 4.221 23.697 1.00 94.12 287 PHE A N 1
ATOM 2268 C CA . PHE A 1 287 ? -1.846 4.850 23.250 1.00 94.12 287 PHE A CA 1
ATOM 2269 C C . PHE A 1 287 ? -2.997 3.958 23.702 1.00 94.12 287 PHE A C 1
ATOM 2271 O O . PHE A 1 287 ? -3.031 2.770 23.389 1.00 94.12 287 PHE A O 1
ATOM 2278 N N . GLU A 1 288 ? -3.909 4.523 24.477 1.00 94.62 288 GLU A N 1
ATOM 2279 C CA . GLU A 1 288 ? -5.125 3.853 24.912 1.00 94.62 288 GLU A CA 1
ATOM 2280 C C . GLU A 1 288 ? -6.240 4.224 23.937 1.00 94.62 288 GLU A C 1
ATOM 2282 O O . GLU A 1 288 ? -6.676 5.375 23.890 1.00 94.62 288 GLU A O 1
ATOM 2287 N N . VAL A 1 289 ? -6.659 3.255 23.133 1.00 96.31 289 VAL A N 1
ATOM 2288 C CA . VAL A 1 289 ? -7.719 3.400 22.139 1.00 96.31 289 VAL A CA 1
ATOM 2289 C C . VAL A 1 289 ? -9.000 2.861 22.752 1.00 96.31 289 VAL A C 1
ATOM 2291 O O . VAL A 1 289 ? -9.093 1.674 23.055 1.00 96.31 289 VAL A O 1
ATOM 2294 N N . ARG A 1 290 ? -9.979 3.734 22.968 1.00 96.12 290 ARG A N 1
ATOM 2295 C CA . ARG A 1 290 ? -11.295 3.377 23.495 1.00 96.12 290 ARG A CA 1
ATOM 2296 C C . ARG A 1 290 ? -12.304 3.436 22.367 1.00 96.12 290 ARG A C 1
ATOM 2298 O O . ARG A 1 290 ? -12.511 4.502 21.805 1.00 96.12 290 ARG A O 1
ATOM 2305 N N . MET A 1 291 ? -12.940 2.319 22.073 1.00 96.00 291 MET A N 1
ATOM 2306 C CA . MET A 1 291 ? -14.019 2.213 21.099 1.00 96.00 291 MET A CA 1
ATOM 2307 C C . MET A 1 291 ? -15.334 2.107 21.851 1.00 96.00 291 MET A C 1
ATOM 2309 O O . MET A 1 291 ? -15.420 1.355 22.826 1.00 96.00 291 MET A O 1
ATOM 2313 N N . ASN A 1 292 ? -16.347 2.861 21.439 1.00 94.44 292 ASN A N 1
ATOM 2314 C CA . ASN A 1 292 ? -17.690 2.653 21.959 1.00 94.44 292 ASN A CA 1
ATOM 2315 C C . ASN A 1 292 ? -18.205 1.257 21.552 1.00 94.44 292 ASN A C 1
ATOM 2317 O O . ASN A 1 292 ? -17.591 0.550 20.748 1.00 94.44 292 ASN A O 1
ATOM 2321 N N . GLN A 1 293 ? -19.341 0.859 22.117 1.00 92.06 293 GLN A N 1
ATOM 2322 C CA . GLN A 1 293 ? -19.914 -0.458 21.856 1.00 92.06 293 GLN A CA 1
ATOM 2323 C C . GLN A 1 293 ? -20.179 -0.712 20.360 1.00 92.06 293 GLN A C 1
ATOM 2325 O O . GLN A 1 293 ? -19.797 -1.764 19.859 1.00 92.06 293 GLN A O 1
ATOM 2330 N N . GLN A 1 294 ? -20.758 0.256 19.642 1.00 93.19 294 GLN A N 1
ATOM 2331 C CA . GLN A 1 294 ? -21.076 0.116 18.216 1.00 93.19 294 GLN A CA 1
ATOM 2332 C C . GLN A 1 294 ? -19.822 -0.166 17.375 1.00 93.19 294 GLN A C 1
ATOM 2334 O O . GLN A 1 294 ? -19.810 -1.104 16.583 1.00 93.19 294 GLN A O 1
ATOM 2339 N N . VAL A 1 295 ? -18.749 0.605 17.567 1.00 95.19 295 VAL A N 1
ATOM 2340 C CA . VAL A 1 295 ? -17.481 0.409 16.848 1.00 95.19 295 VAL A CA 1
ATOM 2341 C C . VAL A 1 295 ? -16.842 -0.926 17.222 1.00 95.19 295 VAL A C 1
ATOM 2343 O O . VAL A 1 295 ? -16.366 -1.649 16.350 1.00 95.19 295 VAL A O 1
ATOM 2346 N N . ALA A 1 296 ? -16.848 -1.280 18.509 1.00 93.81 296 ALA A N 1
ATOM 2347 C CA . ALA A 1 296 ? -16.285 -2.544 18.968 1.00 93.81 296 ALA A CA 1
ATOM 2348 C C . ALA A 1 296 ? -17.008 -3.758 18.357 1.00 93.81 296 ALA A C 1
ATOM 2350 O O . ALA A 1 296 ? -16.348 -4.713 17.950 1.00 93.81 296 ALA A O 1
ATOM 2351 N N . GLU A 1 297 ? -18.338 -3.704 18.245 1.00 93.44 297 GLU A N 1
ATOM 2352 C CA . GLU A 1 297 ? -19.144 -4.736 17.585 1.00 93.44 297 GLU A CA 1
ATOM 2353 C C . GLU A 1 297 ? -18.796 -4.853 16.095 1.00 93.44 297 GLU A C 1
ATOM 2355 O O . GLU A 1 297 ? -18.582 -5.963 15.614 1.00 93.44 297 GLU A O 1
ATOM 2360 N N . GLN A 1 298 ? -18.644 -3.735 15.375 1.00 96.00 298 GLN A N 1
ATOM 2361 C CA . GLN A 1 298 ? -18.237 -3.760 13.962 1.00 96.00 298 GLN A CA 1
ATOM 2362 C C . GLN A 1 298 ? -16.848 -4.375 13.767 1.00 96.00 298 GLN A C 1
ATOM 2364 O O . GLN A 1 298 ? -16.666 -5.226 12.898 1.00 96.00 298 GLN A O 1
ATOM 2369 N N . VAL A 1 299 ? -15.878 -4.019 14.617 1.00 94.94 299 VAL A N 1
ATOM 2370 C CA . VAL A 1 299 ? -14.540 -4.635 14.597 1.00 94.94 299 VAL A CA 1
ATOM 2371 C C . VAL A 1 299 ? -14.626 -6.136 14.883 1.00 94.94 299 VAL A C 1
ATOM 2373 O O . VAL A 1 299 ? -13.952 -6.927 14.227 1.00 94.94 299 VAL A O 1
ATOM 2376 N N . GLN A 1 300 ? -15.465 -6.554 15.834 1.00 92.94 300 GLN A N 1
ATOM 2377 C CA . GLN A 1 300 ? -15.648 -7.968 16.153 1.00 92.94 300 GLN A CA 1
ATOM 2378 C C . GLN A 1 300 ? -16.284 -8.743 14.993 1.00 92.94 300 GLN A C 1
ATOM 2380 O O . GLN A 1 300 ? -15.828 -9.845 14.692 1.00 92.94 300 GLN A O 1
ATOM 2385 N N . ILE A 1 301 ? -17.296 -8.181 14.328 1.00 95.06 301 ILE A N 1
ATOM 2386 C CA . ILE A 1 301 ? -17.922 -8.783 13.143 1.00 95.06 301 ILE A CA 1
ATOM 2387 C C . ILE A 1 301 ? -16.900 -8.881 12.008 1.00 95.06 301 ILE A C 1
ATOM 2389 O O . ILE A 1 301 ? -16.761 -9.940 11.398 1.00 95.06 301 ILE A O 1
ATOM 2393 N N . PHE A 1 302 ? -16.145 -7.809 11.756 1.00 95.31 302 PHE A N 1
ATOM 2394 C CA . PHE A 1 302 ? -15.104 -7.785 10.733 1.00 95.31 302 PHE A CA 1
ATOM 2395 C C . PHE A 1 302 ? -14.071 -8.896 10.953 1.00 95.31 302 PHE A C 1
ATOM 2397 O O . PHE A 1 302 ? -13.826 -9.717 10.068 1.00 95.31 302 PHE A O 1
ATOM 2404 N N . LEU A 1 303 ? -13.509 -8.971 12.163 1.00 94.62 303 LEU A N 1
ATOM 2405 C CA . LEU A 1 303 ? -12.543 -10.008 12.514 1.00 94.62 303 LEU A CA 1
ATOM 2406 C C . LEU A 1 303 ? -13.173 -11.406 12.482 1.00 94.62 303 LEU A C 1
ATOM 2408 O O . LEU A 1 303 ? -12.539 -12.333 11.997 1.00 94.62 303 LEU A O 1
ATOM 2412 N N . GLY A 1 304 ? -14.417 -11.569 12.935 1.00 92.31 304 GLY A N 1
ATOM 2413 C CA . GLY A 1 304 ? -15.124 -12.851 12.889 1.00 92.31 304 GLY A CA 1
ATOM 2414 C C . GLY A 1 304 ? -15.341 -13.383 11.469 1.00 92.31 304 GLY A C 1
ATOM 2415 O O . GLY A 1 304 ? -15.336 -14.595 11.269 1.00 92.31 304 GLY A O 1
ATOM 2416 N N . ASN A 1 305 ? -15.486 -12.490 10.487 1.00 93.88 305 ASN A N 1
ATOM 2417 C CA . ASN A 1 305 ? -15.717 -12.857 9.091 1.00 93.88 305 ASN A CA 1
ATOM 2418 C C . ASN A 1 305 ? -14.423 -13.103 8.301 1.00 93.88 305 ASN A C 1
ATOM 2420 O O . ASN A 1 305 ? -14.417 -13.947 7.406 1.00 93.88 305 ASN A O 1
ATOM 2424 N N . TYR A 1 306 ? -13.349 -12.365 8.600 1.00 94.25 306 TYR A N 1
ATOM 2425 C CA . TYR A 1 306 ? -12.165 -12.310 7.731 1.00 94.25 306 TYR A CA 1
ATOM 2426 C C . TYR A 1 306 ? -10.845 -12.695 8.405 1.00 94.25 306 TYR A C 1
ATOM 2428 O O . TYR A 1 306 ? -9.852 -12.909 7.712 1.00 94.25 306 TYR A O 1
ATOM 2436 N N . LEU A 1 307 ? -10.774 -12.806 9.734 1.00 92.31 307 LEU A N 1
ATOM 2437 C CA . LEU A 1 307 ? -9.530 -13.213 10.383 1.00 92.31 307 LEU A CA 1
ATOM 2438 C C . LEU A 1 307 ? -9.272 -14.705 10.152 1.00 92.31 307 LEU A C 1
ATOM 2440 O O . LEU A 1 307 ? -9.989 -15.563 10.666 1.00 92.31 307 LEU A O 1
ATOM 2444 N N . LYS A 1 308 ? -8.184 -15.011 9.446 1.00 86.44 308 LYS A N 1
ATOM 2445 C CA . LYS A 1 308 ? -7.622 -16.360 9.362 1.00 86.44 308 LYS A CA 1
ATOM 2446 C C . LYS A 1 308 ? -6.354 -16.415 10.202 1.00 86.44 308 LYS A C 1
ATOM 2448 O O . LYS A 1 308 ? -5.384 -15.720 9.917 1.00 86.44 308 LYS A O 1
ATOM 2453 N N . LEU A 1 309 ? -6.390 -17.205 11.270 1.00 76.81 309 LEU A N 1
ATOM 2454 C CA . LEU A 1 309 ? -5.202 -17.521 12.055 1.00 76.81 309 LEU A CA 1
ATOM 2455 C C . LEU A 1 309 ? -4.548 -18.752 11.421 1.00 76.81 309 LEU A C 1
ATOM 2457 O O . LEU A 1 309 ? -5.200 -19.789 11.307 1.00 76.81 309 LEU A O 1
ATOM 2461 N N . GLU A 1 310 ? -3.306 -18.592 10.969 1.00 59.28 310 GLU A N 1
ATOM 2462 C CA . GLU A 1 310 ? -2.432 -19.689 10.523 1.00 59.28 310 GLU A CA 1
ATOM 2463 C C . GLU A 1 310 ? -1.852 -20.462 11.713 1.00 59.28 310 GLU A C 1
ATOM 2465 O O . GLU A 1 310 ? -1.501 -19.811 12.730 1.00 59.28 310 GLU A O 1
#

Radius of gyration: 29.63 Å; chains: 1; bounding box: 90×70×72 Å

Secondary structure (DSSP, 8-state):
----------SS-SS-------------------------------HHHHHHHHHHHHHHHHHHHHHHHHHHHHHHHHHHHHTT-TT--SSPPPPHHHHHHHHHHHHHHHHHHHHHHHHHHSS-TT------HHHHHHHHHTSTT--TTS--HHHHHHHHHHHHTHHHHHHHHHHHHHHHHHHHTTTTSGGGEEEETTEEEEEEE--B-HHHHTTT--PBPHHHHHHHHHHHHHHHHHHHHTT-HHHHHHHHHHHHHHHT-S-PPTT-EEEETTTTSEEEEEETTEEEEEEEHHHHHHHHHHHHHH----

Foldseek 3Di:
DDDDDDDDDDDDPDDDDDDDDDDDDDDDDDDDDDDDPPDDPPPDDDPLRVLVVVLVVQLVVLVVVLVVQQVVQVVVLVVCVVVVNNPDDDDDHDDPVNSLVSSLVVLVVSLVVLQQVLQVVLEPVLFGADDDSVVLVCVLVVPVVDDSSDRRSVSSNVSSCVCRNDVNVHLRRLLVLLQLLCVLLVVVDPPAWDDDPQWTKGKGWWAFDPVVVVVVFLATDPVRLVSVLSNLQSLLVLCVVVVVNQQSVQSNVVSVCSNPDGGDDAQDWDQGDPVSQWIWGDHSTIIMIIGGPVSVVSSVVSSVSRHDDD

Sequence (310 aa):
MQTIHSHLDASFAALFGVQETPTAVDAYLVHDDKPIETVSPSVELTVAQRFESLWQKGCLAIDEAAAARNQFRSEEAALFKELGHPRYSVLGTVSPCECESDKDSLAKGMFDALIWLASKQFGSDGSEVPIDRHDIHEKLYADEHLSHKTFHADALWELLERTYGGDNGKRLALEKLATEFYRAFGLSRQDKVEVKGGYTIINLHAYCDSFDKKYGRNRLSYSSQESLVSAFRLMAQVMNWASLDDLAEAIVGFAKDLSYRDDLVSRARFNLGDKSEVIVITYLNRFEVRMNQQVAEQVQIFLGNYLKLE

Organism: NCBI:txid1629404